Protein AF-A0A9P6ZTL6-F1 (afdb_monomer_lite)

Organism: NCBI:txid48579

Secondary structure (DSSP, 8-state):
-HHHHHHHHHH-HHHHHHHHHTTHHHHHHHHHHT------GGG----------------------PPP-PPPP------PPP-----------TTSHHHHHH-GGGG-HHHHHHHHHHPPPTTSSSPPHHHHHHHHHHSPPPBTTTTB----HHHHHHHHHHHHHHHHTS-PPPPHHHHHHHHHHHHHHHHH--SS-----S--GGG--------

Foldseek 3Di:
DLVVVVVCLQAFLVVLVVCVVLVVQVVLLCVLQVVPPPPPPPPDPDDDPDDPPDPSDPPPPPPDDDDDDDDDDDDDDDDDDPDPPPPDPPPDDCRDPVVCVVDVVRNVNLQVVLCQQQPQDPVNPGHGVVVSLLCCLLPPFFDDPVSHPDPPVVSNVSSVVVLLCNVPVSVHDDDLVSLVSVCVSVVVVVVVDPDDDDDCSVPPVPPDPDPPPPD

Sequence (215 aa):
ALYALSGLLKLNTAAVQQMGVVGGRSALRMCLEGTYPPTNPSTLYDDDTHVRVNRLGNARPQKNNTPPILPLPSQPPTKHDPPTSETAPHTIHSNSHASMLSDPSTVSTSALMLTVIQEEGEDGKGGSLLNALISALIKPVSFGVDGEMDKDDGFQENVVKILCTFATSCNGAFSAVQKCSLWGFLGGIREMQLEGEKLNFGLTSGGIERCEVIV

Structure (mmCIF, N/CA/C/O backbone):
data_AF-A0A9P6ZTL6-F1
#
_entry.id   AF-A0A9P6ZTL6-F1
#
loop_
_atom_site.group_PDB
_atom_site.id
_atom_site.type_symbol
_atom_site.label_atom_id
_atom_site.label_alt_id
_atom_site.label_comp_id
_atom_site.label_asym_id
_atom_site.label_entity_id
_atom_site.label_seq_id
_atom_site.pdbx_PDB_ins_code
_atom_site.Cartn_x
_atom_site.Cartn_y
_atom_site.Cartn_z
_atom_site.occupancy
_atom_site.B_iso_or_equiv
_atom_site.auth_seq_id
_atom_site.auth_comp_id
_atom_site.auth_asym_id
_atom_site.auth_atom_id
_atom_site.pdbx_PDB_model_num
ATOM 1 N N . ALA A 1 1 ? 5.309 -12.323 2.557 1.00 77.50 1 ALA A N 1
ATOM 2 C CA . ALA A 1 1 ? 5.137 -11.003 3.211 1.00 77.50 1 ALA A CA 1
ATOM 3 C C . ALA A 1 1 ? 3.782 -10.363 2.891 1.00 77.50 1 ALA A C 1
ATOM 5 O O . ALA A 1 1 ? 3.009 -10.131 3.812 1.00 77.50 1 ALA A O 1
ATOM 6 N N . LEU A 1 2 ? 3.446 -10.136 1.614 1.00 80.56 2 LEU A N 1
ATOM 7 C CA . LEU A 1 2 ? 2.189 -9.474 1.227 1.00 80.56 2 LEU A CA 1
ATOM 8 C C . LEU A 1 2 ? 0.915 -10.174 1.693 1.00 80.56 2 LEU A C 1
ATOM 10 O O . LEU A 1 2 ? -0.009 -9.502 2.134 1.00 80.56 2 LEU A O 1
ATOM 14 N N . TYR A 1 3 ? 0.873 -11.506 1.662 1.00 81.06 3 TYR A N 1
ATOM 15 C CA . TYR A 1 3 ? -0.294 -12.234 2.161 1.00 81.06 3 TYR A CA 1
ATOM 16 C C . TYR A 1 3 ? -0.535 -11.986 3.659 1.00 81.06 3 TYR A C 1
ATOM 18 O O . TYR A 1 3 ? -1.664 -11.755 4.082 1.00 81.06 3 TYR A O 1
ATOM 26 N N . ALA A 1 4 ? 0.540 -11.936 4.455 1.00 82.12 4 ALA A N 1
ATOM 27 C CA . ALA A 1 4 ? 0.461 -11.587 5.872 1.00 82.12 4 ALA A CA 1
ATOM 28 C C . ALA A 1 4 ? -0.002 -10.135 6.066 1.00 82.12 4 ALA A C 1
ATOM 30 O O . ALA A 1 4 ? -0.865 -9.880 6.901 1.00 82.12 4 ALA A O 1
ATOM 31 N N . LEU A 1 5 ? 0.504 -9.200 5.252 1.00 82.81 5 LEU A N 1
ATOM 32 C CA . LEU A 1 5 ? 0.068 -7.802 5.269 1.00 82.81 5 LEU A CA 1
ATOM 33 C C . LEU A 1 5 ? -1.425 -7.670 4.916 1.00 82.81 5 LEU A C 1
ATOM 35 O O . LEU A 1 5 ? -2.158 -6.986 5.620 1.00 82.81 5 LEU A O 1
ATOM 39 N N . SER A 1 6 ? -1.900 -8.377 3.885 1.00 80.69 6 SER A N 1
ATOM 40 C CA . SER A 1 6 ? -3.316 -8.415 3.487 1.00 80.69 6 SER A CA 1
ATOM 41 C C . SER A 1 6 ? -4.212 -9.034 4.566 1.00 80.69 6 SER A C 1
ATOM 43 O O . SER A 1 6 ? -5.303 -8.533 4.829 1.00 80.69 6 SER A O 1
ATOM 45 N N . GLY A 1 7 ? -3.752 -10.097 5.233 1.00 81.12 7 GLY A N 1
ATOM 46 C CA . GLY A 1 7 ? -4.467 -10.705 6.357 1.00 81.12 7 GLY A CA 1
ATOM 47 C C . GLY A 1 7 ? -4.568 -9.771 7.566 1.00 81.12 7 GLY A C 1
ATOM 48 O O . GLY A 1 7 ? -5.649 -9.615 8.131 1.00 81.12 7 GLY A O 1
ATOM 49 N N . LEU A 1 8 ? -3.467 -9.098 7.917 1.00 79.94 8 LEU A N 1
ATOM 50 C CA . LEU A 1 8 ? -3.426 -8.104 8.996 1.00 79.94 8 LEU A CA 1
ATOM 51 C C . LEU A 1 8 ? -4.366 -6.927 8.724 1.00 79.94 8 LEU A C 1
ATOM 53 O O . LEU A 1 8 ? -5.096 -6.504 9.618 1.00 79.94 8 LEU A O 1
ATOM 57 N N . LEU A 1 9 ? -4.388 -6.454 7.477 1.00 71.50 9 LEU A N 1
ATOM 58 C CA . LEU A 1 9 ? -5.260 -5.375 7.018 1.00 71.50 9 LEU A CA 1
ATOM 59 C C . LEU A 1 9 ? -6.748 -5.673 7.219 1.00 71.50 9 LEU A C 1
ATOM 61 O O . LEU A 1 9 ? -7.525 -4.766 7.511 1.00 71.50 9 LEU A O 1
ATOM 65 N N . LYS A 1 10 ? -7.150 -6.934 7.051 1.00 75.81 10 LYS A N 1
ATOM 66 C CA . LYS A 1 10 ? -8.564 -7.314 7.034 1.00 75.81 10 LYS A CA 1
ATOM 67 C C . LYS A 1 10 ? -9.195 -7.437 8.417 1.00 75.81 10 LYS A C 1
ATOM 69 O O . LYS A 1 10 ? -10.413 -7.340 8.497 1.00 75.81 10 LYS A O 1
ATOM 74 N N . LEU A 1 11 ? -8.425 -7.725 9.470 1.00 65.88 11 LEU A N 1
ATOM 75 C CA . LEU A 1 11 ? -9.023 -8.393 10.634 1.00 65.88 11 LEU A CA 1
ATOM 76 C C . LEU A 1 11 ? -8.714 -7.800 12.006 1.00 65.88 11 LEU A C 1
ATOM 78 O O . LEU A 1 11 ? -9.434 -8.156 12.937 1.00 65.88 11 LEU A O 1
ATOM 82 N N . ASN A 1 12 ? -7.678 -6.971 12.205 1.00 75.00 12 ASN A N 1
ATOM 83 C CA . ASN A 1 12 ? -7.350 -6.607 13.588 1.00 75.00 12 ASN A CA 1
ATOM 84 C C . ASN A 1 12 ? -6.441 -5.378 13.775 1.00 75.00 12 ASN A C 1
ATOM 86 O O . ASN A 1 12 ? -5.232 -5.437 13.543 1.00 75.00 12 ASN A O 1
ATOM 90 N N . THR A 1 13 ? -7.003 -4.304 14.334 1.00 82.00 13 THR A N 1
ATOM 91 C CA . THR A 1 13 ? -6.270 -3.108 14.785 1.00 82.00 13 THR A CA 1
ATOM 92 C C . THR A 1 13 ? -5.177 -3.456 15.804 1.00 82.00 13 THR A C 1
ATOM 94 O O . THR A 1 13 ? -4.047 -2.982 15.687 1.00 82.00 13 THR A O 1
ATOM 97 N N . ALA A 1 14 ? -5.456 -4.345 16.762 1.00 83.12 14 ALA A N 1
ATOM 98 C CA . ALA A 1 14 ? -4.485 -4.761 17.774 1.00 83.12 14 ALA A CA 1
ATOM 99 C C . ALA A 1 14 ? -3.308 -5.538 17.162 1.00 83.12 14 ALA A C 1
ATOM 101 O O . ALA A 1 14 ? -2.168 -5.361 17.588 1.00 83.12 14 ALA A O 1
ATOM 102 N N . ALA A 1 15 ? -3.546 -6.345 16.124 1.00 83.50 15 ALA A N 1
ATOM 103 C CA . ALA A 1 15 ? -2.460 -7.045 15.438 1.00 83.50 15 ALA A CA 1
ATOM 104 C C . ALA A 1 15 ? -1.529 -6.068 14.702 1.00 83.50 15 ALA A C 1
ATOM 106 O O . ALA A 1 15 ? -0.311 -6.239 14.730 1.00 83.50 15 ALA A O 1
ATOM 107 N N . VAL A 1 16 ? -2.076 -5.005 14.103 1.00 86.25 16 VAL A N 1
ATOM 108 C CA . VAL A 1 16 ? -1.284 -3.944 13.457 1.00 86.25 16 VAL A CA 1
ATOM 109 C C . VAL A 1 16 ? -0.434 -3.172 14.478 1.00 86.25 16 VAL A C 1
ATOM 111 O O . VAL A 1 16 ? 0.722 -2.843 14.194 1.00 86.25 16 VAL A O 1
ATOM 114 N N . GLN A 1 17 ? -0.960 -2.927 15.683 1.00 88.31 17 GLN A N 1
ATOM 115 C CA . GLN A 1 17 ? -0.185 -2.334 16.781 1.00 88.31 17 GLN A CA 1
ATOM 116 C C . GLN A 1 17 ? 0.942 -3.267 17.231 1.00 88.31 17 GLN A C 1
ATOM 118 O O . GLN A 1 17 ? 2.106 -2.863 17.261 1.00 88.31 17 GLN A O 1
ATOM 123 N N . GLN A 1 18 ? 0.622 -4.533 17.511 1.00 88.88 18 GLN A N 1
ATOM 124 C CA . GLN A 1 18 ? 1.607 -5.521 17.953 1.00 88.88 18 GLN A CA 1
ATOM 125 C C . GLN A 1 18 ? 2.697 -5.768 16.910 1.00 88.88 18 GLN A C 1
ATOM 127 O O . GLN A 1 18 ? 3.854 -5.937 17.280 1.00 88.88 18 GLN A O 1
ATOM 132 N N . MET A 1 19 ? 2.366 -5.714 15.617 1.00 87.50 19 MET A N 1
ATOM 133 C CA . MET A 1 19 ? 3.340 -5.809 14.529 1.00 87.50 19 MET A CA 1
ATOM 134 C C . MET A 1 19 ? 4.427 -4.728 14.622 1.00 87.50 19 MET A C 1
ATOM 136 O O . MET A 1 19 ? 5.571 -4.993 14.256 1.00 87.50 19 MET A O 1
ATOM 140 N N . GLY A 1 20 ? 4.094 -3.526 15.102 1.00 86.06 20 GLY A N 1
ATOM 141 C CA . GLY A 1 20 ? 5.093 -2.500 15.407 1.00 86.06 20 GLY A CA 1
ATOM 142 C C . GLY A 1 20 ? 5.993 -2.926 16.565 1.00 86.06 20 GLY A C 1
ATOM 143 O O . GLY A 1 20 ? 7.208 -2.982 16.407 1.00 86.06 20 GLY A O 1
ATOM 144 N N . VAL A 1 21 ? 5.384 -3.323 17.685 1.00 88.50 21 VAL A N 1
ATOM 145 C CA . VAL A 1 21 ? 6.085 -3.679 18.933 1.00 88.50 21 VAL A CA 1
ATOM 146 C C . VAL A 1 21 ? 7.073 -4.837 18.756 1.00 88.50 21 VAL A C 1
ATOM 148 O O . VAL A 1 21 ? 8.152 -4.820 19.337 1.00 88.50 21 VAL A O 1
ATOM 151 N N . VAL A 1 22 ? 6.730 -5.846 17.952 1.00 88.94 22 VAL A N 1
ATOM 152 C CA . VAL A 1 22 ? 7.587 -7.032 17.747 1.00 88.94 22 VAL A CA 1
ATOM 153 C C . VAL A 1 22 ? 8.587 -6.877 16.594 1.00 88.94 22 VAL A C 1
ATOM 155 O O . VAL A 1 22 ? 9.202 -7.860 16.184 1.00 88.94 22 VAL A O 1
ATOM 158 N N . GLY A 1 23 ? 8.726 -5.679 16.016 1.00 88.31 23 GLY A N 1
ATOM 159 C CA . GLY A 1 23 ? 9.597 -5.447 14.856 1.00 88.31 23 GLY A CA 1
ATOM 160 C C . GLY A 1 23 ? 9.095 -6.096 13.558 1.00 88.31 23 GLY A C 1
ATOM 161 O O . GLY A 1 23 ? 9.832 -6.202 12.575 1.00 88.31 23 GLY A O 1
ATOM 162 N N . GLY A 1 24 ? 7.826 -6.514 13.514 1.00 89.00 24 GLY A N 1
ATOM 163 C CA . GLY A 1 24 ? 7.208 -7.131 12.339 1.00 89.00 24 GLY A CA 1
ATOM 164 C C . GLY A 1 24 ? 7.185 -6.203 11.121 1.00 89.00 24 GLY A C 1
ATOM 165 O O . GLY A 1 24 ? 7.305 -6.671 9.991 1.00 89.00 24 GLY A O 1
ATOM 166 N N . ARG A 1 25 ? 7.117 -4.882 11.337 1.00 88.44 25 ARG A N 1
ATOM 167 C CA . ARG A 1 25 ? 7.207 -3.875 10.263 1.00 88.44 25 ARG A CA 1
ATOM 168 C C . ARG A 1 25 ? 8.567 -3.892 9.570 1.00 88.44 25 ARG A C 1
ATOM 170 O O . ARG A 1 25 ? 8.623 -3.956 8.344 1.00 88.44 25 ARG A O 1
ATOM 177 N N . SER A 1 26 ? 9.649 -3.884 10.345 1.00 88.94 26 SER A N 1
ATOM 178 C CA . SER A 1 26 ? 11.015 -3.951 9.818 1.00 88.94 26 SER A CA 1
ATOM 179 C C . SER A 1 26 ? 11.260 -5.281 9.109 1.00 88.94 26 SER A C 1
ATOM 181 O O . SER A 1 26 ? 11.831 -5.301 8.024 1.00 88.94 26 SER A O 1
ATOM 183 N N . ALA A 1 27 ? 10.743 -6.388 9.653 1.00 89.38 27 ALA A N 1
ATOM 184 C CA . ALA A 1 27 ? 10.804 -7.688 8.987 1.00 89.38 27 ALA A CA 1
ATOM 185 C C . ALA A 1 27 ? 10.084 -7.681 7.627 1.00 89.38 27 ALA A C 1
ATOM 187 O O . ALA A 1 27 ? 10.654 -8.131 6.636 1.00 89.38 27 ALA A O 1
ATOM 188 N N . LEU A 1 28 ? 8.865 -7.131 7.553 1.00 90.12 28 LEU A N 1
ATOM 189 C CA . LEU A 1 28 ? 8.133 -6.998 6.289 1.00 90.12 28 LEU A CA 1
ATOM 190 C C . LEU A 1 28 ? 8.883 -6.133 5.279 1.00 90.12 28 LEU A C 1
ATOM 192 O O . LEU A 1 28 ? 8.943 -6.494 4.107 1.00 90.12 28 LEU A O 1
ATOM 196 N N . ARG A 1 29 ? 9.469 -5.025 5.736 1.00 90.62 29 ARG A N 1
ATOM 197 C CA . ARG A 1 29 ? 10.285 -4.139 4.906 1.00 90.62 29 ARG A CA 1
ATOM 198 C C . ARG A 1 29 ? 11.477 -4.880 4.306 1.00 90.62 29 ARG A C 1
ATOM 200 O O . ARG A 1 29 ? 11.610 -4.910 3.090 1.00 90.62 29 ARG A O 1
ATOM 207 N N . MET A 1 30 ? 12.263 -5.563 5.138 1.00 88.75 30 MET A N 1
ATOM 208 C CA . MET A 1 30 ? 13.402 -6.361 4.672 1.00 88.75 30 MET A CA 1
ATOM 209 C C . MET A 1 30 ? 12.979 -7.450 3.679 1.00 88.75 30 MET A C 1
ATOM 211 O O . MET A 1 30 ? 13.704 -7.719 2.727 1.00 88.75 30 MET A O 1
ATOM 215 N N . CYS A 1 31 ? 11.809 -8.071 3.872 1.00 89.00 31 CYS A N 1
ATOM 216 C CA . CYS A 1 31 ? 11.283 -9.040 2.911 1.00 89.00 31 CYS A CA 1
ATOM 217 C C . CYS A 1 31 ? 10.914 -8.398 1.566 1.00 89.00 31 CYS A C 1
ATOM 219 O O . CYS A 1 31 ? 11.127 -9.021 0.534 1.00 89.00 31 CYS A O 1
ATOM 221 N N . LEU A 1 32 ? 10.324 -7.199 1.574 1.00 89.94 32 LEU A N 1
ATOM 222 C CA . LEU A 1 32 ? 9.930 -6.487 0.352 1.00 89.94 32 LEU A CA 1
ATOM 223 C C . LEU A 1 32 ? 11.139 -5.961 -0.425 1.00 89.94 32 LEU A C 1
ATOM 225 O O . LEU A 1 32 ? 11.120 -5.955 -1.649 1.00 89.94 32 LEU A O 1
ATOM 229 N N . GLU A 1 33 ? 12.181 -5.535 0.281 1.00 88.94 33 GLU A N 1
ATOM 230 C CA . GLU A 1 33 ? 13.414 -5.015 -0.318 1.00 88.94 33 GLU A CA 1
ATOM 231 C C . GLU A 1 33 ? 14.375 -6.126 -0.772 1.00 88.94 33 GLU A C 1
ATOM 233 O O . GLU A 1 33 ? 15.367 -5.847 -1.438 1.00 88.94 33 GLU A O 1
ATOM 238 N N . GLY A 1 34 ? 14.111 -7.385 -0.405 1.00 82.50 34 GLY A N 1
ATOM 239 C CA . GLY A 1 34 ? 15.011 -8.506 -0.686 1.00 82.50 34 GLY A CA 1
ATOM 240 C C . GLY A 1 34 ? 16.276 -8.517 0.181 1.00 82.50 34 GLY A C 1
ATOM 241 O O . GLY A 1 34 ? 17.133 -9.376 0.007 1.00 82.50 34 GLY A O 1
ATOM 242 N N . THR A 1 35 ? 16.389 -7.615 1.158 1.00 74.38 35 THR A N 1
ATOM 243 C CA . THR A 1 35 ? 17.541 -7.486 2.070 1.00 74.38 35 THR A CA 1
ATOM 244 C C . THR A 1 35 ? 17.538 -8.530 3.191 1.00 74.38 35 THR A C 1
ATOM 246 O O . THR A 1 35 ? 18.304 -8.420 4.150 1.00 74.38 35 THR A O 1
ATOM 249 N N . TYR A 1 36 ? 16.659 -9.534 3.129 1.00 65.94 36 TYR A N 1
ATOM 250 C CA . TYR A 1 36 ? 16.655 -10.589 4.133 1.00 65.94 36 TYR A CA 1
ATOM 251 C C . TYR A 1 36 ? 17.986 -11.341 4.050 1.00 65.94 36 TYR A C 1
ATOM 253 O O . TYR A 1 36 ? 18.308 -11.867 2.982 1.00 65.94 36 TYR A O 1
ATOM 261 N N . PRO A 1 37 ? 18.783 -11.391 5.135 1.00 58.16 37 PRO A N 1
ATOM 262 C CA . PRO A 1 37 ? 20.050 -12.096 5.087 1.00 58.16 37 PRO A CA 1
ATOM 263 C C . PRO A 1 37 ? 19.752 -13.549 4.703 1.00 58.16 37 PRO A C 1
ATOM 265 O O . PRO A 1 37 ? 18.873 -14.152 5.334 1.00 58.16 37 PRO A O 1
ATOM 268 N N . PRO A 1 38 ? 20.426 -14.114 3.681 1.00 54.97 38 PRO A N 1
ATOM 269 C CA . PRO A 1 38 ? 20.277 -15.521 3.361 1.00 54.97 38 PRO A CA 1
ATOM 270 C C . PRO A 1 38 ? 20.686 -16.290 4.612 1.00 54.97 38 PRO A C 1
ATOM 272 O O . PRO A 1 38 ? 21.857 -16.363 4.984 1.00 54.97 38 PRO A O 1
ATOM 275 N N . THR A 1 39 ? 19.693 -16.801 5.331 1.00 52.59 39 THR A N 1
ATOM 276 C CA . THR A 1 39 ? 19.937 -17.733 6.421 1.00 52.59 39 THR A CA 1
ATOM 277 C C . THR A 1 39 ? 20.460 -18.983 5.739 1.00 52.59 39 THR A C 1
ATOM 279 O O . THR A 1 39 ? 19.706 -19.647 5.044 1.00 52.59 39 THR A O 1
ATOM 282 N N . ASN A 1 40 ? 21.779 -19.187 5.819 1.00 46.75 40 ASN A N 1
ATOM 283 C CA . ASN A 1 40 ? 22.549 -20.306 5.269 1.00 46.75 40 ASN A CA 1
ATOM 284 C C . ASN A 1 40 ? 21.692 -21.382 4.564 1.00 46.75 40 ASN A C 1
ATOM 286 O O . ASN A 1 40 ? 21.069 -22.192 5.259 1.00 46.75 40 ASN A O 1
ATOM 290 N N . PRO A 1 41 ? 21.691 -21.450 3.219 1.00 52.31 41 PRO A N 1
ATOM 291 C CA . PRO A 1 41 ? 20.849 -22.382 2.458 1.00 52.31 41 PRO A CA 1
ATOM 292 C C . PRO A 1 41 ? 21.161 -23.871 2.712 1.00 52.31 41 PRO A C 1
ATOM 294 O O . PRO A 1 41 ? 20.484 -24.750 2.191 1.00 52.31 41 PRO A O 1
ATOM 297 N N . SER A 1 42 ? 22.158 -24.191 3.539 1.00 55.09 42 SER A N 1
ATOM 298 C CA . SER A 1 42 ? 22.643 -25.554 3.768 1.00 55.09 42 SER A CA 1
ATOM 299 C C . SER A 1 42 ? 21.824 -26.407 4.751 1.00 55.09 42 SER A C 1
ATOM 301 O O . SER A 1 42 ? 22.257 -27.515 5.048 1.00 55.09 42 SER A O 1
ATOM 303 N N . THR A 1 43 ? 20.686 -25.949 5.296 1.00 47.88 43 THR A N 1
ATOM 304 C CA . THR A 1 43 ? 19.925 -26.740 6.302 1.00 47.88 43 THR A CA 1
ATOM 305 C C . THR A 1 43 ? 18.432 -26.937 6.025 1.00 47.88 43 THR A C 1
ATOM 307 O O . THR A 1 43 ? 17.714 -27.376 6.917 1.00 47.88 43 THR A O 1
ATOM 310 N N . LEU A 1 44 ? 17.939 -26.657 4.815 1.00 44.50 44 LEU A N 1
ATOM 311 C CA . LEU A 1 44 ? 16.495 -26.709 4.545 1.00 44.50 44 LEU A CA 1
ATOM 312 C C . LEU A 1 44 ? 16.156 -27.333 3.184 1.00 44.50 44 LEU A C 1
ATOM 314 O O . LEU A 1 44 ? 15.488 -26.734 2.354 1.00 44.50 44 LEU A O 1
ATOM 318 N N . TYR A 1 45 ? 16.612 -28.570 2.983 1.00 48.91 45 TYR A N 1
ATOM 319 C CA . TYR A 1 45 ? 15.906 -29.530 2.134 1.00 48.91 45 TYR A CA 1
ATOM 320 C C . TYR A 1 45 ? 15.058 -30.413 3.051 1.00 48.91 45 TYR A C 1
ATOM 322 O O . TYR A 1 45 ? 15.478 -31.500 3.432 1.00 48.91 45 TYR A O 1
ATOM 330 N N . ASP A 1 46 ? 13.901 -29.904 3.462 1.00 39.06 46 ASP A N 1
ATOM 331 C CA . ASP A 1 46 ? 12.792 -30.754 3.884 1.00 39.06 46 ASP A CA 1
ATOM 332 C C . ASP A 1 46 ? 11.522 -30.139 3.291 1.00 39.06 46 ASP A C 1
ATOM 334 O O . ASP A 1 46 ? 11.242 -28.944 3.441 1.00 39.06 46 ASP A O 1
ATOM 338 N N . ASP A 1 47 ? 10.881 -30.959 2.477 1.00 44.78 47 ASP A N 1
ATOM 339 C CA . ASP A 1 47 ? 9.858 -30.663 1.491 1.00 44.78 47 ASP A CA 1
ATOM 340 C C . ASP A 1 47 ? 8.517 -30.437 2.199 1.00 44.78 47 ASP A C 1
ATOM 342 O O . ASP A 1 47 ? 7.735 -31.364 2.365 1.00 44.78 47 ASP A O 1
ATOM 346 N N . ASP A 1 48 ? 8.269 -29.220 2.695 1.00 38.53 48 ASP A N 1
ATOM 347 C CA . ASP A 1 48 ? 6.908 -28.800 3.046 1.00 38.53 48 ASP A CA 1
ATOM 348 C C . ASP A 1 48 ? 6.781 -27.266 3.082 1.00 38.53 48 ASP A C 1
ATOM 350 O O . ASP A 1 48 ? 6.995 -26.588 4.098 1.00 38.53 48 ASP A O 1
ATOM 354 N N . THR A 1 49 ? 6.445 -26.674 1.934 1.00 44.00 49 THR A N 1
ATOM 355 C CA . THR A 1 49 ? 6.110 -25.251 1.789 1.00 44.00 49 THR A CA 1
ATOM 356 C C . THR A 1 49 ? 4.752 -24.933 2.419 1.00 44.00 49 THR A C 1
ATOM 358 O O . THR A 1 49 ? 3.787 -24.586 1.744 1.00 44.00 49 THR A O 1
ATOM 361 N N . HIS A 1 50 ? 4.695 -24.961 3.749 1.00 40.06 50 HIS A N 1
ATOM 362 C CA . HIS A 1 50 ? 3.726 -24.194 4.521 1.00 40.06 50 HIS A CA 1
ATOM 363 C C . HIS A 1 50 ? 4.434 -23.000 5.162 1.00 40.06 50 HIS A C 1
ATOM 365 O O . HIS A 1 50 ? 5.276 -23.130 6.050 1.00 40.06 50 HIS A O 1
ATOM 371 N N . VAL A 1 51 ? 4.061 -21.809 4.689 1.00 42.62 51 VAL A N 1
ATOM 372 C CA . VAL A 1 51 ? 4.464 -20.480 5.166 1.00 42.62 51 VAL A CA 1
ATOM 373 C C . VAL A 1 51 ? 4.470 -20.416 6.704 1.00 42.62 51 VAL A C 1
ATOM 375 O O . VAL A 1 51 ? 3.459 -20.140 7.349 1.00 42.62 51 VAL A O 1
ATOM 378 N N . ARG A 1 52 ? 5.637 -20.646 7.317 1.00 35.62 52 ARG A N 1
ATOM 379 C CA .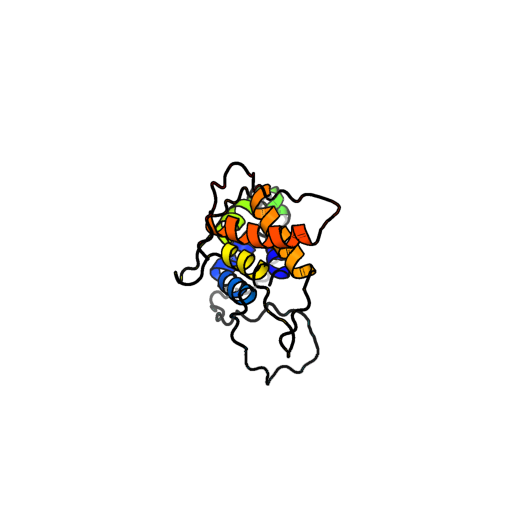 ARG A 1 52 ? 5.883 -20.431 8.748 1.00 35.62 52 ARG A CA 1
ATOM 380 C C . ARG A 1 52 ? 6.342 -18.993 8.980 1.00 35.62 52 ARG A C 1
ATOM 382 O O . ARG A 1 52 ? 7.517 -18.727 9.213 1.00 35.62 52 ARG A O 1
ATOM 389 N N . VAL A 1 53 ? 5.390 -18.062 9.016 1.00 40.97 53 VAL A N 1
ATOM 390 C CA . VAL A 1 53 ? 5.565 -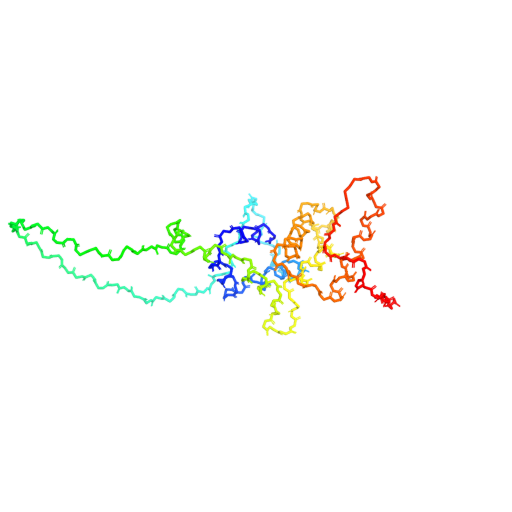16.739 9.657 1.00 40.97 53 VAL A CA 1
ATOM 391 C C . VAL A 1 53 ? 5.524 -16.926 11.183 1.00 40.97 53 VAL A C 1
ATOM 393 O O . VAL A 1 53 ? 4.635 -16.420 11.850 1.00 40.97 53 VAL A O 1
ATOM 396 N N . ASN A 1 54 ? 6.429 -17.736 11.751 1.00 36.59 54 ASN A N 1
ATOM 397 C CA . ASN A 1 54 ? 6.404 -18.044 13.190 1.00 36.59 54 ASN A CA 1
ATOM 398 C C . ASN A 1 54 ? 7.789 -18.200 13.848 1.00 36.59 54 ASN A C 1
ATOM 400 O O . ASN A 1 54 ? 7.927 -18.923 14.832 1.00 36.59 54 ASN A O 1
ATOM 404 N N . ARG A 1 55 ? 8.837 -17.536 13.336 1.00 37.28 55 ARG A N 1
ATOM 405 C CA . ARG A 1 55 ? 10.173 -17.535 13.974 1.00 37.28 55 ARG A CA 1
ATOM 406 C C . ARG A 1 55 ? 10.847 -16.158 14.066 1.00 37.28 55 ARG A C 1
ATOM 408 O O . ARG A 1 55 ? 12.044 -16.035 13.849 1.00 37.28 55 ARG A O 1
ATOM 415 N N . LEU A 1 56 ? 10.107 -15.136 14.488 1.00 40.81 56 LEU A N 1
ATOM 416 C CA . LEU A 1 56 ? 10.697 -14.005 15.216 1.00 40.81 56 LEU A CA 1
ATOM 417 C C . LEU A 1 56 ? 9.994 -13.897 16.567 1.00 40.81 56 LEU A C 1
ATOM 419 O O . LEU A 1 56 ? 8.975 -13.237 16.711 1.00 40.81 56 LEU A O 1
ATOM 423 N N . GLY A 1 57 ? 10.503 -14.651 17.538 1.00 35.38 57 GLY A N 1
ATOM 424 C CA . GLY A 1 57 ? 9.882 -14.776 18.850 1.00 35.38 57 GLY A CA 1
ATOM 425 C C . GLY A 1 57 ? 10.711 -15.588 19.836 1.00 35.38 57 GLY A C 1
ATOM 426 O O . GLY A 1 57 ? 10.152 -16.392 20.566 1.00 35.38 57 GLY A O 1
ATOM 427 N N . ASN A 1 58 ? 12.029 -15.372 19.902 1.00 32.88 58 ASN A N 1
ATOM 428 C CA . ASN A 1 58 ? 12.782 -15.683 21.125 1.00 32.88 58 ASN A CA 1
ATOM 429 C C . ASN A 1 58 ? 12.749 -14.466 22.066 1.00 32.88 58 ASN A C 1
ATOM 431 O O . ASN A 1 58 ? 13.777 -13.990 22.538 1.00 32.88 58 ASN A O 1
ATOM 435 N N . ALA A 1 59 ? 11.546 -13.959 22.346 1.00 39.75 59 ALA A N 1
ATOM 436 C CA . ALA A 1 59 ? 11.300 -13.187 23.552 1.00 39.75 59 ALA A CA 1
ATOM 437 C C . ALA A 1 59 ? 10.965 -14.203 24.648 1.00 39.75 59 ALA A C 1
ATOM 439 O O . ALA A 1 59 ? 9.921 -14.852 24.639 1.00 39.75 59 ALA A O 1
ATOM 440 N N . ARG A 1 60 ? 11.924 -14.393 25.550 1.00 33.38 60 ARG A N 1
ATOM 441 C CA . ARG A 1 60 ? 11.809 -15.192 26.770 1.00 33.38 60 ARG A CA 1
ATOM 442 C C . ARG A 1 60 ? 10.461 -14.896 27.454 1.00 33.3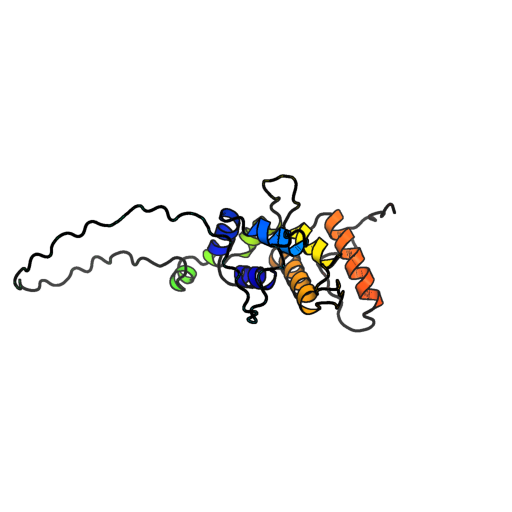8 60 ARG A C 1
ATOM 444 O O . ARG A 1 60 ? 10.208 -13.726 27.742 1.00 33.38 60 ARG A O 1
ATOM 451 N N . PRO A 1 61 ? 9.612 -15.895 27.756 1.00 36.41 61 PRO A N 1
ATOM 452 C CA . PRO A 1 61 ? 8.404 -15.640 28.524 1.00 36.41 61 PRO A CA 1
ATOM 453 C C . PRO A 1 61 ? 8.822 -15.115 29.899 1.00 36.41 61 PRO A C 1
ATOM 455 O O . PRO A 1 61 ? 9.542 -15.794 30.641 1.00 36.41 61 PRO A O 1
ATOM 458 N N . GLN A 1 62 ? 8.402 -13.892 30.234 1.00 40.09 62 GLN A N 1
ATOM 459 C CA . GLN A 1 62 ? 8.410 -13.449 31.619 1.00 40.09 62 GLN A CA 1
ATOM 460 C C . GLN A 1 62 ? 7.483 -14.381 32.395 1.00 40.09 62 GLN A C 1
ATOM 462 O O . GLN A 1 62 ? 6.260 -14.340 32.302 1.00 40.09 62 GLN A O 1
ATOM 467 N N . LYS A 1 63 ? 8.122 -15.267 33.148 1.00 42.56 63 LYS A N 1
ATOM 468 C CA . LYS A 1 63 ? 7.528 -16.074 34.195 1.00 42.56 63 LYS A CA 1
ATOM 469 C C . LYS A 1 63 ? 7.181 -15.114 35.332 1.00 42.56 63 LYS A C 1
ATOM 471 O O . LYS A 1 63 ? 8.063 -14.817 36.121 1.00 42.56 63 LYS A O 1
ATOM 476 N N . ASN A 1 64 ? 5.960 -14.588 35.376 1.00 49.75 64 ASN A N 1
ATOM 477 C CA . ASN A 1 64 ? 5.391 -13.974 36.577 1.00 49.75 64 ASN A CA 1
ATOM 478 C C . ASN A 1 64 ? 3.864 -13.964 36.491 1.00 49.75 64 ASN A C 1
ATOM 480 O O . ASN A 1 64 ? 3.274 -13.171 35.765 1.00 49.75 64 ASN A O 1
ATOM 484 N N . ASN A 1 65 ? 3.272 -14.898 37.238 1.00 40.91 65 ASN A N 1
ATOM 485 C CA . ASN A 1 65 ? 2.076 -14.770 38.079 1.00 40.91 65 ASN A CA 1
ATOM 486 C C . ASN A 1 65 ? 1.290 -16.079 38.063 1.00 40.91 65 ASN A C 1
ATOM 488 O O . ASN A 1 65 ? 0.256 -16.228 37.420 1.00 40.91 65 ASN A O 1
ATOM 492 N N . THR A 1 66 ? 1.827 -17.041 38.810 1.00 46.53 66 THR A N 1
ATOM 493 C CA . THR A 1 66 ? 1.076 -18.173 39.346 1.00 46.53 66 THR A CA 1
ATOM 494 C C . THR A 1 66 ? 0.030 -17.616 40.321 1.00 46.53 66 THR A C 1
ATOM 496 O O . THR A 1 66 ? 0.432 -16.994 41.308 1.00 46.53 66 THR A O 1
ATOM 499 N N . PRO A 1 67 ? -1.284 -17.792 40.105 1.00 50.78 67 PRO A N 1
ATOM 500 C CA . PRO A 1 67 ? -2.251 -17.534 41.163 1.00 50.78 67 PRO A CA 1
ATOM 501 C C . PRO A 1 67 ? -2.079 -18.586 42.276 1.00 50.78 67 PRO A C 1
ATOM 503 O O . PRO A 1 67 ? -1.781 -19.748 41.979 1.00 50.78 67 PRO A O 1
ATOM 506 N N . PRO A 1 68 ? -2.232 -18.213 43.558 1.00 52.56 68 PRO A N 1
ATOM 507 C CA . PRO A 1 68 ? -2.108 -19.154 44.659 1.00 52.56 68 PRO A CA 1
ATOM 508 C C . PRO A 1 68 ? -3.257 -20.165 44.606 1.00 52.56 68 PRO A C 1
ATOM 510 O O . PRO A 1 68 ? -4.431 -19.804 44.653 1.00 52.56 68 PRO A O 1
ATOM 513 N N . ILE A 1 69 ? -2.903 -21.448 44.524 1.00 52.06 69 ILE A N 1
ATOM 514 C CA . ILE A 1 69 ? -3.810 -22.560 44.805 1.00 52.06 69 ILE A CA 1
ATOM 515 C C . ILE A 1 69 ? -4.131 -22.486 46.301 1.00 52.06 69 ILE A C 1
ATOM 517 O O . ILE A 1 69 ? -3.273 -22.782 47.133 1.00 52.06 69 ILE A O 1
ATOM 521 N N . LEU A 1 70 ? -5.345 -22.054 46.643 1.00 58.00 70 LEU A N 1
ATOM 522 C CA . LEU A 1 70 ? -5.894 -22.194 47.991 1.00 58.00 70 LEU A CA 1
ATOM 523 C C . LEU A 1 70 ? -6.710 -23.496 48.088 1.00 58.00 70 LEU A C 1
ATOM 525 O O . LEU A 1 70 ? -7.362 -23.883 47.115 1.00 58.00 70 LEU A O 1
ATOM 529 N N . PRO A 1 71 ? -6.666 -24.188 49.240 1.00 55.16 71 PRO A N 1
ATOM 530 C CA . PRO A 1 71 ? -7.307 -25.480 49.416 1.00 55.16 71 PRO A CA 1
ATOM 531 C C . PRO A 1 71 ? -8.828 -25.355 49.515 1.00 55.16 71 PRO A C 1
ATOM 533 O O . PRO A 1 71 ? -9.356 -24.473 50.185 1.00 55.16 71 PRO A O 1
ATOM 536 N N . LEU A 1 72 ? -9.502 -26.299 48.862 1.00 52.31 72 LEU A N 1
ATOM 537 C CA . LEU A 1 72 ? -10.938 -26.549 48.895 1.00 52.31 72 LEU A CA 1
ATOM 538 C C . LEU A 1 72 ? -11.386 -26.979 50.309 1.00 52.31 72 LEU A C 1
ATOM 540 O O . LEU A 1 72 ? -10.968 -28.051 50.756 1.00 52.31 72 LEU A O 1
ATOM 544 N N . PRO A 1 73 ? -12.261 -26.231 51.008 1.00 53.25 73 PRO A N 1
ATOM 545 C CA . PRO A 1 73 ? -12.998 -26.748 52.148 1.00 53.25 73 PRO A CA 1
ATOM 546 C C . PRO A 1 73 ? -14.362 -27.252 51.668 1.00 53.25 73 PRO A C 1
ATOM 548 O O . PRO A 1 73 ? -15.195 -26.493 51.175 1.00 53.25 73 PRO A O 1
ATOM 551 N N . SER A 1 74 ? -14.602 -28.548 51.835 1.00 51.28 74 SER A N 1
ATOM 552 C CA . SER A 1 74 ? -15.921 -29.158 51.696 1.00 51.28 74 SER A CA 1
ATOM 553 C C . SER A 1 74 ? -16.874 -28.564 52.743 1.00 51.28 74 SER A C 1
ATOM 555 O O . SER A 1 74 ? -16.756 -28.880 53.927 1.00 51.28 74 SER A O 1
ATOM 557 N N . GLN A 1 75 ? -17.811 -27.707 52.327 1.00 52.72 75 GLN A N 1
ATOM 558 C CA . GLN A 1 75 ? -18.913 -27.224 53.168 1.00 52.72 75 GLN A CA 1
ATOM 559 C C . GLN A 1 75 ? -20.255 -27.873 52.762 1.00 52.72 75 GLN A C 1
ATOM 561 O O . GLN A 1 75 ? -20.469 -28.148 51.580 1.00 52.72 75 GLN A O 1
ATOM 566 N N . PRO A 1 76 ? -21.149 -28.147 53.734 1.00 57.44 76 PRO A N 1
ATOM 567 C CA . PRO A 1 76 ? -22.434 -28.819 53.529 1.00 57.44 76 PRO A CA 1
ATOM 568 C C . PRO A 1 76 ? -23.510 -27.877 52.946 1.00 57.44 76 PRO A C 1
ATOM 570 O O . PRO A 1 76 ? -23.345 -26.658 52.978 1.00 57.44 76 PRO A O 1
ATOM 573 N N . PRO A 1 77 ? -24.632 -28.419 52.429 1.00 54.97 77 PRO A N 1
ATOM 574 C CA . PRO A 1 77 ? -25.642 -27.644 51.711 1.00 54.97 77 PRO A CA 1
ATOM 575 C C . PRO A 1 77 ? -26.439 -26.727 52.649 1.00 54.97 77 PRO A C 1
ATOM 577 O O . PRO A 1 77 ? -27.282 -27.183 53.423 1.00 54.97 77 PRO A O 1
ATOM 580 N N . THR A 1 78 ? -26.211 -25.420 52.546 1.00 54.16 78 THR A N 1
ATOM 581 C CA . THR A 1 78 ? -27.084 -24.388 53.121 1.00 54.16 78 THR A CA 1
ATOM 582 C C . THR A 1 78 ? -28.057 -23.848 52.077 1.00 54.16 78 THR A C 1
ATOM 584 O O . THR A 1 78 ? -27.714 -23.645 50.917 1.00 54.16 78 THR A O 1
ATOM 587 N N . LYS A 1 79 ? -29.300 -23.687 52.538 1.00 50.75 79 LYS A N 1
ATOM 588 C CA . LYS A 1 79 ? -30.524 -23.317 51.821 1.00 50.75 79 LYS A CA 1
ATOM 589 C C . LYS A 1 79 ? -30.345 -22.142 50.852 1.00 50.75 79 LYS A C 1
ATOM 591 O O . LYS A 1 79 ? -29.731 -21.140 51.191 1.00 50.75 79 LYS A O 1
ATOM 596 N N . HIS A 1 80 ? -30.958 -22.295 49.679 1.00 49.38 80 HIS A N 1
ATOM 597 C CA . HIS A 1 80 ? -31.112 -21.277 48.645 1.00 49.38 80 HIS A CA 1
ATOM 598 C C . HIS A 1 80 ? -31.871 -20.046 49.158 1.00 49.38 80 HIS A C 1
ATOM 600 O O . HIS A 1 80 ? -33.066 -20.139 49.437 1.00 49.38 80 HIS A O 1
ATOM 606 N N . ASP A 1 81 ? -31.191 -18.904 49.169 1.00 53.59 81 ASP A N 1
ATOM 607 C CA . ASP A 1 81 ? -31.802 -17.596 48.936 1.00 53.59 81 ASP A CA 1
ATOM 608 C C . ASP A 1 81 ? -31.753 -17.280 47.423 1.00 53.59 81 ASP A C 1
ATOM 610 O O . ASP A 1 81 ? -30.873 -17.791 46.715 1.00 53.59 81 ASP A O 1
ATOM 614 N N . PRO A 1 82 ? -32.702 -16.493 46.882 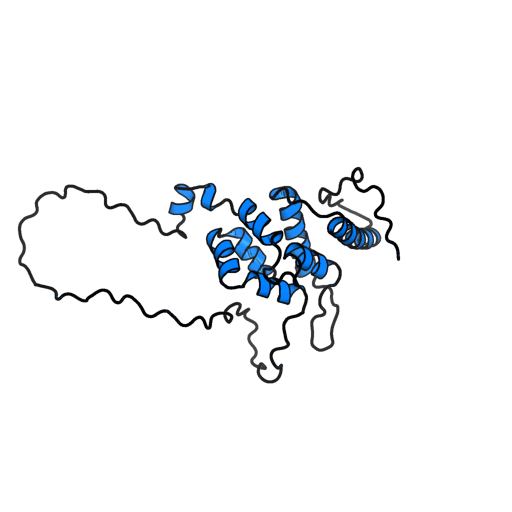1.00 50.81 82 PRO A N 1
ATOM 615 C CA . PRO A 1 82 ? -32.709 -16.120 45.470 1.00 50.81 82 PRO A CA 1
ATOM 616 C C . PRO A 1 82 ? -31.468 -15.274 45.139 1.00 50.81 82 PRO A C 1
ATOM 618 O O . PRO A 1 82 ? -31.148 -14.349 45.887 1.00 50.81 82 PRO A O 1
ATOM 621 N N . PRO A 1 83 ? -30.758 -15.553 44.029 1.00 58.75 83 PRO A N 1
ATOM 622 C CA . PRO A 1 83 ? -29.592 -14.772 43.661 1.00 58.75 83 PRO A CA 1
ATOM 623 C C . PRO A 1 83 ? -30.048 -13.380 43.229 1.00 58.75 83 PRO A C 1
ATOM 625 O O . PRO A 1 83 ? -30.648 -13.199 42.169 1.00 58.75 83 PRO A O 1
ATOM 628 N N . THR A 1 84 ? -29.739 -12.379 44.044 1.00 54.72 84 THR A N 1
ATOM 629 C CA . THR A 1 84 ? -29.634 -10.999 43.583 1.00 54.72 84 THR A CA 1
ATOM 630 C C . THR A 1 84 ? -28.521 -10.994 42.537 1.00 54.72 84 THR A C 1
ATOM 632 O O . THR A 1 84 ? -27.343 -11.054 42.882 1.00 54.72 84 THR A O 1
ATOM 635 N N . SER A 1 85 ? -28.885 -11.047 41.253 1.00 52.78 85 SER A N 1
ATOM 636 C CA . SER A 1 85 ? -27.942 -10.944 40.140 1.00 52.78 85 SER A CA 1
ATOM 637 C C . SER A 1 85 ? -27.305 -9.556 40.148 1.00 52.78 85 SER A C 1
ATOM 639 O O . SER A 1 85 ? -27.746 -8.648 39.449 1.00 52.78 85 SER A O 1
ATOM 641 N N . GLU A 1 86 ? -26.247 -9.388 40.936 1.00 55.88 86 GLU A N 1
ATOM 642 C CA . GLU A 1 86 ? -25.192 -8.445 40.600 1.00 55.88 86 GLU A CA 1
ATOM 643 C C . GLU A 1 86 ? -24.572 -8.949 39.299 1.00 55.88 86 GLU A C 1
ATOM 645 O O . GLU A 1 86 ? -23.813 -9.918 39.267 1.00 55.88 86 GLU A O 1
ATOM 650 N N . THR A 1 87 ? -25.002 -8.342 38.195 1.00 59.12 87 THR A N 1
ATOM 651 C CA . THR A 1 87 ? -24.461 -8.559 36.858 1.00 59.12 87 THR A CA 1
ATOM 652 C C . THR A 1 87 ? -22.968 -8.262 36.895 1.00 59.12 87 THR A C 1
ATOM 654 O O . THR A 1 87 ? -22.546 -7.112 36.772 1.00 59.12 87 THR A O 1
ATOM 657 N N . ALA A 1 88 ? -22.158 -9.300 37.103 1.00 64.94 88 ALA A N 1
ATOM 658 C CA . ALA A 1 88 ? -20.721 -9.200 36.952 1.00 64.94 88 ALA A CA 1
ATOM 659 C C . ALA A 1 88 ? -20.437 -8.674 35.534 1.00 64.94 88 ALA A C 1
ATOM 661 O O . ALA A 1 88 ? -21.027 -9.184 34.574 1.00 64.94 88 ALA A O 1
ATOM 662 N N . PRO A 1 89 ? -19.584 -7.649 35.372 1.00 67.44 89 PRO A N 1
ATOM 663 C CA . PRO A 1 89 ? -19.260 -7.121 34.057 1.00 67.44 89 PRO A CA 1
ATOM 664 C C . PRO A 1 89 ? -18.698 -8.259 33.203 1.00 67.44 89 PRO A C 1
ATOM 666 O O . PRO A 1 89 ? -17.665 -8.844 33.527 1.00 67.44 89 PRO A O 1
ATOM 669 N N . HIS A 1 90 ? -19.412 -8.613 32.133 1.00 70.31 90 HIS A N 1
ATOM 670 C CA . HIS A 1 90 ? -18.958 -9.633 31.201 1.00 70.31 90 HIS A CA 1
ATOM 671 C C . HIS A 1 90 ? -17.630 -9.176 30.595 1.00 70.31 90 HIS A C 1
ATOM 673 O O . HIS A 1 90 ? -17.575 -8.164 29.897 1.00 70.31 90 HIS A O 1
ATOM 679 N N . THR A 1 91 ? -16.555 -9.918 30.859 1.00 79.75 91 THR A N 1
ATOM 680 C CA . THR A 1 91 ? -15.245 -9.672 30.254 1.00 79.75 91 THR A CA 1
ATOM 681 C C . THR A 1 91 ? -15.335 -9.963 28.757 1.00 79.75 91 THR A C 1
ATOM 683 O O . THR A 1 91 ? -15.184 -11.103 28.316 1.00 79.75 91 THR A O 1
ATOM 686 N N . ILE A 1 92 ? -15.632 -8.939 27.959 1.00 73.31 92 ILE A N 1
ATOM 687 C CA . ILE A 1 92 ? -15.617 -9.041 26.502 1.00 73.31 92 ILE A CA 1
ATOM 688 C C . ILE A 1 92 ? -14.154 -9.132 26.071 1.00 73.31 92 ILE A C 1
ATOM 690 O O . ILE A 1 92 ? -13.371 -8.206 26.263 1.00 73.31 92 ILE A O 1
ATOM 694 N N . HIS A 1 93 ? -13.767 -10.274 25.508 1.00 77.50 93 HIS A N 1
ATOM 695 C CA . HIS A 1 93 ? -12.424 -10.457 24.968 1.00 77.50 93 HIS A CA 1
ATOM 696 C C . HIS A 1 93 ? -12.201 -9.508 23.778 1.00 77.50 93 HIS A C 1
ATOM 698 O O . HIS A 1 93 ? -13.062 -9.418 22.904 1.00 77.50 93 HIS A O 1
ATOM 704 N N . SER A 1 94 ? -11.037 -8.855 23.696 1.00 71.00 94 SER A N 1
ATOM 705 C CA . SER A 1 94 ? -10.735 -7.841 22.666 1.00 71.00 94 SER A CA 1
ATOM 706 C C . SER A 1 94 ? -10.797 -8.369 21.225 1.00 71.00 94 SER A C 1
ATOM 708 O O . SER A 1 94 ? -11.040 -7.607 20.301 1.00 71.00 94 SER A O 1
ATOM 710 N N . ASN A 1 95 ? -10.627 -9.683 21.029 1.00 65.75 95 ASN A N 1
ATOM 711 C CA . ASN A 1 95 ? -10.797 -10.350 19.726 1.00 65.75 95 ASN A CA 1
ATOM 712 C C . ASN A 1 95 ? -12.189 -10.989 19.525 1.00 65.75 95 ASN A C 1
ATOM 714 O O . ASN A 1 95 ? -12.351 -11.825 18.640 1.00 65.75 95 ASN A O 1
ATOM 718 N N . SER A 1 96 ? -13.181 -10.687 20.366 1.00 76.06 96 SER A N 1
ATOM 719 C CA . SER A 1 96 ? -14.540 -11.223 20.216 1.00 76.06 96 SER A CA 1
ATOM 720 C C . SER A 1 96 ? -15.390 -10.335 19.309 1.00 76.06 96 SER A C 1
ATOM 722 O O . SER A 1 96 ? -15.288 -9.111 19.358 1.00 76.06 96 SER A O 1
ATOM 724 N N . HIS A 1 97 ? -16.314 -10.937 18.554 1.00 72.69 97 HIS A N 1
ATOM 725 C CA . HIS A 1 97 ? -17.332 -10.206 17.788 1.00 72.69 97 HIS A CA 1
ATOM 726 C C . HIS A 1 97 ? -18.165 -9.255 18.664 1.00 72.69 97 HIS A C 1
ATOM 728 O O . HIS A 1 97 ? -18.619 -8.218 18.187 1.00 72.69 97 HIS A O 1
ATOM 734 N N . ALA A 1 98 ? -18.316 -9.560 19.959 1.00 79.69 98 ALA A N 1
ATOM 735 C CA . ALA A 1 98 ? -18.963 -8.663 20.913 1.00 79.69 98 ALA A CA 1
ATOM 736 C C . ALA A 1 98 ? -18.215 -7.324 21.077 1.00 79.69 98 ALA A C 1
ATOM 738 O O . ALA A 1 98 ? -18.863 -6.299 21.261 1.00 79.69 98 ALA A O 1
ATOM 739 N N . SER A 1 99 ? -16.883 -7.310 20.927 1.00 76.69 99 SER A N 1
ATOM 740 C CA . SER A 1 99 ? -16.072 -6.087 20.999 1.00 76.69 99 SER A CA 1
ATOM 741 C C . SER A 1 99 ? -16.327 -5.159 19.809 1.00 76.69 99 SER A C 1
ATOM 743 O O . SER A 1 99 ? -16.352 -3.943 19.977 1.00 76.69 99 SER A O 1
ATOM 745 N N . MET A 1 100 ? -16.563 -5.727 18.619 1.00 79.69 100 MET A N 1
ATOM 746 C CA . MET A 1 100 ? -16.882 -4.951 17.412 1.00 79.69 100 MET A CA 1
ATOM 747 C C . MET A 1 100 ? -18.243 -4.257 17.525 1.00 79.69 100 MET A C 1
ATOM 749 O O . MET A 1 100 ? -18.427 -3.169 16.986 1.00 79.69 100 MET A O 1
ATOM 753 N N . LEU A 1 101 ? -19.198 -4.895 18.211 1.00 82.56 101 LEU A N 1
ATOM 754 C CA . LEU A 1 101 ? -20.532 -4.340 18.442 1.00 82.56 101 LEU A CA 1
ATOM 755 C C . LEU A 1 101 ? -20.526 -3.261 19.529 1.00 82.56 101 LEU A C 1
ATOM 757 O O . LEU A 1 101 ? -21.263 -2.286 19.413 1.00 82.56 101 LEU A O 1
ATOM 761 N N . SER A 1 102 ? -19.713 -3.429 20.576 1.00 84.69 102 SER A N 1
ATOM 762 C CA . SER A 1 102 ? -19.619 -2.457 21.670 1.00 84.69 102 SER A CA 1
ATOM 763 C C . SER A 1 102 ? -18.809 -1.215 21.305 1.00 84.69 102 SER A C 1
ATOM 765 O O . SER A 1 102 ? -19.115 -0.133 21.796 1.00 84.69 102 SER A O 1
ATOM 767 N N . ASP A 1 103 ? -17.785 -1.359 20.459 1.00 81.69 103 ASP A N 1
ATOM 768 C CA . ASP A 1 103 ? -16.955 -0.247 20.003 1.00 81.69 103 ASP A CA 1
ATOM 769 C C . ASP A 1 103 ? -16.623 -0.395 18.506 1.00 81.69 103 ASP A C 1
ATOM 771 O O . ASP A 1 103 ? -15.647 -1.061 18.143 1.00 81.69 103 ASP A O 1
ATOM 775 N N . PRO A 1 104 ? -17.399 0.241 17.608 1.00 80.00 104 PRO A N 1
ATOM 776 C CA . PRO A 1 104 ? -17.164 0.150 16.169 1.00 80.00 104 PRO A CA 1
ATOM 777 C C . PRO A 1 104 ? -15.837 0.794 15.746 1.00 80.00 104 PRO A C 1
ATOM 779 O O . PRO A 1 104 ? -15.330 0.489 14.664 1.00 80.00 104 PRO A O 1
ATOM 782 N N . SER A 1 105 ? -15.231 1.645 16.585 1.00 79.06 105 SER A N 1
ATOM 783 C CA . SER A 1 105 ? -13.926 2.239 16.285 1.00 79.06 105 SER A CA 1
ATOM 784 C C . SER A 1 105 ? -12.804 1.195 16.289 1.00 79.06 105 SER A C 1
ATOM 786 O O . SER A 1 105 ? -11.839 1.344 15.541 1.00 79.06 105 SER A O 1
ATOM 788 N N . THR A 1 106 ? -12.975 0.079 17.011 1.00 74.75 106 THR A N 1
ATOM 789 C CA . THR A 1 106 ? -12.021 -1.048 17.013 1.00 74.75 106 THR A CA 1
ATOM 790 C C . THR A 1 106 ? -11.877 -1.714 15.645 1.00 74.75 106 THR A C 1
ATOM 792 O O . THR A 1 106 ? -10.833 -2.303 15.354 1.00 74.75 106 THR A O 1
ATOM 795 N N . VAL A 1 107 ? -12.894 -1.581 14.789 1.00 78.38 107 VAL A N 1
ATOM 796 C CA . VAL A 1 107 ? -12.927 -2.111 13.419 1.00 78.38 107 VAL A CA 1
ATOM 797 C C . VAL A 1 107 ? -12.293 -1.134 12.422 1.00 78.38 107 VAL A C 1
ATOM 799 O O . VAL A 1 107 ? -11.939 -1.520 11.309 1.00 78.38 107 VAL A O 1
ATOM 802 N N . SER A 1 108 ? -12.104 0.131 12.813 1.00 81.31 108 SER A N 1
ATOM 803 C CA . SER A 1 108 ? -11.491 1.155 11.969 1.00 81.31 108 SER A CA 1
ATOM 804 C C . SER A 1 108 ? -9.968 0.989 11.929 1.00 81.31 108 SER A C 1
ATOM 806 O O . SER A 1 108 ? -9.214 1.656 12.637 1.00 81.31 108 SER A O 1
ATOM 808 N N . THR A 1 109 ? -9.499 0.074 11.080 1.00 84.44 109 THR A N 1
ATOM 809 C CA . THR A 1 109 ? -8.066 -0.187 10.874 1.00 84.44 109 THR A CA 1
ATOM 810 C C . THR A 1 109 ? -7.399 0.842 9.961 1.00 84.44 109 THR A C 1
ATOM 812 O O . THR A 1 109 ? -6.174 0.939 9.953 1.00 84.44 109 THR A O 1
ATOM 815 N N . SER A 1 110 ? -8.170 1.622 9.198 1.00 86.44 110 SER A N 1
ATOM 816 C CA . SER A 1 110 ? -7.657 2.475 8.117 1.00 86.44 110 SER A CA 1
ATOM 817 C C . SER A 1 110 ? -6.712 3.572 8.607 1.00 86.44 110 SER A C 1
ATOM 819 O O . SER A 1 110 ? -5.631 3.734 8.044 1.00 86.44 110 SER A O 1
ATOM 821 N N . ALA A 1 111 ? -7.078 4.289 9.675 1.00 87.94 111 ALA A N 1
ATOM 822 C CA . ALA A 1 111 ? -6.271 5.381 10.221 1.00 87.94 111 ALA A CA 1
ATOM 823 C C . ALA A 1 111 ? -4.951 4.869 10.810 1.00 87.94 111 ALA A C 1
ATOM 825 O O . ALA A 1 111 ? -3.884 5.371 10.464 1.00 87.94 111 ALA A O 1
ATOM 826 N N . LEU A 1 112 ? -5.017 3.822 11.639 1.00 89.44 112 LEU A N 1
ATOM 827 C CA . LEU A 1 112 ? -3.822 3.190 12.197 1.00 89.44 112 LEU A CA 1
ATOM 828 C C . LEU A 1 112 ? -2.939 2.612 11.088 1.00 89.44 112 LEU A C 1
ATOM 830 O O . LEU A 1 112 ? -1.719 2.712 11.138 1.00 89.44 112 LEU A O 1
ATOM 834 N N . MET A 1 113 ? -3.536 2.001 10.069 1.00 87.00 113 MET A N 1
ATOM 835 C CA . MET A 1 113 ? -2.765 1.457 8.963 1.00 87.00 113 MET A CA 1
ATOM 836 C C . MET A 1 113 ? -2.055 2.554 8.176 1.00 87.00 113 MET A C 1
ATOM 838 O O . MET A 1 113 ? -0.902 2.379 7.787 1.00 87.00 113 MET A O 1
ATOM 842 N N . LEU A 1 114 ? -2.723 3.680 7.937 1.00 90.06 114 LEU A N 1
ATOM 843 C CA . LEU A 1 114 ? -2.123 4.812 7.248 1.00 90.06 114 LEU A CA 1
ATOM 844 C C . LEU A 1 114 ? -0.887 5.309 7.998 1.00 90.06 114 LEU A C 1
ATOM 846 O O . LEU A 1 114 ? 0.157 5.477 7.366 1.00 90.06 114 LEU A O 1
ATOM 850 N N . THR A 1 115 ? -0.965 5.434 9.328 1.00 91.12 115 THR A N 1
ATOM 851 C CA . THR A 1 115 ? 0.211 5.790 10.129 1.00 91.12 115 THR A CA 1
ATOM 852 C C . THR A 1 115 ? 1.289 4.721 10.000 1.00 91.12 115 THR A C 1
ATOM 854 O O . THR A 1 115 ? 2.409 5.054 9.653 1.00 91.12 115 THR A O 1
ATOM 857 N N . VAL A 1 116 ? 0.956 3.434 10.144 1.00 90.06 116 VAL A N 1
ATOM 858 C CA . VAL A 1 116 ? 1.918 2.318 10.018 1.00 90.06 116 VAL A CA 1
ATOM 859 C C . VAL A 1 116 ? 2.642 2.294 8.670 1.00 90.06 116 VAL A C 1
ATOM 861 O O . VAL A 1 116 ? 3.836 2.002 8.615 1.00 90.06 116 VAL A O 1
ATOM 864 N N . ILE A 1 117 ? 1.921 2.540 7.576 1.00 91.19 117 ILE A N 1
ATOM 865 C CA . ILE A 1 117 ? 2.474 2.518 6.219 1.00 91.19 117 ILE A CA 1
ATOM 866 C C . ILE A 1 117 ? 3.422 3.704 6.000 1.00 91.19 117 ILE A C 1
ATOM 868 O O . ILE A 1 117 ? 4.463 3.541 5.355 1.00 91.19 117 ILE A O 1
ATOM 872 N N . GLN A 1 118 ? 3.059 4.884 6.511 1.00 92.81 118 GLN A N 1
ATOM 873 C CA . GLN A 1 118 ? 3.816 6.125 6.329 1.00 92.81 118 GLN A CA 1
ATOM 874 C C . GLN A 1 118 ? 4.974 6.281 7.315 1.00 92.81 118 GLN A C 1
ATOM 876 O O . GLN A 1 118 ? 5.956 6.937 6.977 1.00 92.81 118 GLN A O 1
ATOM 881 N N . GLU A 1 119 ? 4.867 5.687 8.501 1.00 90.12 119 GLU A N 1
ATOM 882 C CA . GLU A 1 119 ? 5.838 5.826 9.579 1.00 90.12 119 GLU A CA 1
ATOM 883 C C . GLU A 1 119 ? 7.223 5.341 9.133 1.00 90.12 119 GLU A C 1
ATOM 885 O O . GLU A 1 119 ? 7.406 4.252 8.565 1.00 90.12 119 GLU A O 1
ATOM 890 N N . GLU A 1 120 ? 8.209 6.207 9.348 1.00 84.00 120 GLU A N 1
ATOM 891 C CA . GLU A 1 120 ? 9.607 5.902 9.082 1.00 84.00 120 GLU A CA 1
ATOM 892 C C . GLU A 1 120 ? 10.126 4.907 10.123 1.00 84.00 120 GLU A C 1
ATOM 894 O O . GLU A 1 120 ? 9.616 4.817 11.238 1.00 84.00 120 GLU A O 1
ATOM 899 N N . GLY A 1 121 ? 11.108 4.087 9.736 1.00 76.44 121 GLY A N 1
ATOM 900 C CA . GLY A 1 121 ? 11.720 3.179 10.709 1.00 76.44 121 GLY A CA 1
ATOM 901 C C . GLY A 1 121 ? 12.479 3.966 11.778 1.00 76.44 121 GLY A C 1
ATOM 902 O O . GLY A 1 121 ? 13.082 4.990 11.461 1.00 76.44 121 GLY A O 1
ATOM 903 N N . GLU A 1 122 ? 12.502 3.455 13.012 1.00 73.19 122 GLU A N 1
ATOM 904 C CA . GLU A 1 122 ? 13.240 4.059 14.138 1.00 73.19 122 GLU A CA 1
ATOM 905 C C . GLU A 1 122 ? 14.727 4.282 13.818 1.00 73.19 122 GLU A C 1
ATOM 907 O O . GLU A 1 122 ? 15.358 5.208 14.322 1.00 73.19 122 GLU A O 1
ATOM 912 N N . ASP A 1 123 ? 15.275 3.462 12.923 1.00 70.88 123 ASP A N 1
ATOM 913 C CA . ASP A 1 123 ? 16.695 3.435 12.593 1.00 70.88 123 ASP A CA 1
ATOM 914 C C . ASP A 1 123 ? 17.156 4.653 11.770 1.00 70.88 123 ASP A C 1
ATOM 916 O O . ASP A 1 123 ? 18.347 4.767 11.477 1.00 70.88 123 ASP A O 1
ATOM 920 N N . GLY A 1 124 ? 16.233 5.500 11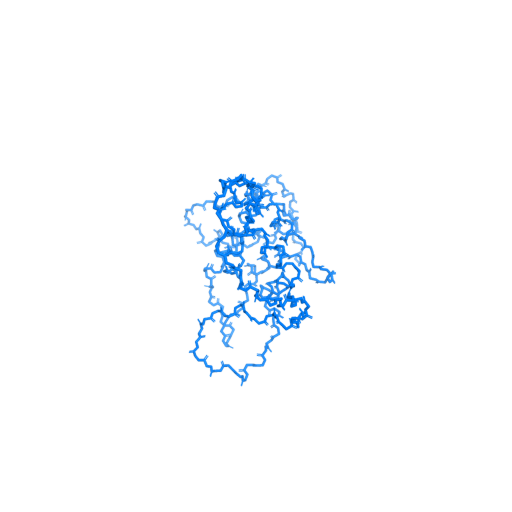.281 1.00 71.00 124 GLY A N 1
ATOM 921 C CA . GLY A 1 124 ? 16.511 6.636 10.379 1.00 71.00 124 GLY A CA 1
ATOM 922 C C . GLY A 1 124 ? 17.161 6.251 9.038 1.00 71.00 124 GLY A C 1
ATOM 923 O O . GLY A 1 124 ? 17.437 7.100 8.195 1.00 71.00 124 GLY A O 1
ATOM 924 N N . LYS A 1 125 ? 17.429 4.956 8.847 1.00 69.88 125 LYS A N 1
ATOM 925 C CA . LYS A 1 125 ? 18.195 4.382 7.739 1.00 69.88 125 LYS A CA 1
ATOM 926 C C . LYS A 1 125 ? 17.315 3.586 6.780 1.00 69.88 125 LYS A C 1
ATOM 928 O O . LYS A 1 125 ? 17.675 3.419 5.621 1.00 69.88 125 LYS A O 1
ATOM 933 N N . GLY A 1 126 ? 16.168 3.105 7.262 1.00 69.12 126 GLY A N 1
ATOM 934 C CA . GLY A 1 126 ? 15.159 2.432 6.453 1.00 69.12 126 GLY A CA 1
ATOM 935 C C . GLY A 1 126 ? 13.989 3.371 6.166 1.00 69.12 126 GLY A C 1
ATOM 936 O O . GLY A 1 126 ? 13.304 3.798 7.100 1.00 69.12 126 GLY A O 1
ATOM 937 N N . GLY A 1 127 ? 13.738 3.657 4.886 1.00 85.94 127 GLY A N 1
ATOM 938 C CA . GLY A 1 127 ? 12.566 4.426 4.450 1.00 85.94 127 GLY A CA 1
ATOM 939 C C . GLY A 1 127 ? 11.251 3.742 4.836 1.00 85.94 127 GLY A C 1
ATOM 940 O O . GLY A 1 127 ? 11.251 2.568 5.172 1.00 85.94 127 GLY A O 1
ATOM 941 N N . SER A 1 128 ? 10.125 4.455 4.810 1.00 93.62 128 SER A N 1
ATOM 942 C CA . SER A 1 128 ? 8.814 3.931 5.239 1.00 93.62 128 SER A CA 1
ATOM 943 C C . SER A 1 128 ? 8.394 2.618 4.551 1.00 93.62 128 SER A C 1
ATOM 945 O O . SER A 1 128 ? 8.880 2.262 3.475 1.00 93.62 128 SER A O 1
ATOM 947 N N . LEU A 1 129 ? 7.442 1.886 5.149 1.00 93.50 129 LEU A N 1
ATOM 948 C CA . LEU A 1 129 ? 6.883 0.675 4.522 1.00 93.50 129 LEU A CA 1
ATOM 949 C C . LEU A 1 129 ? 6.273 0.988 3.143 1.00 93.50 129 LEU A C 1
ATOM 951 O O . LEU A 1 129 ? 6.362 0.171 2.228 1.00 93.50 129 LEU A O 1
ATOM 955 N N . LEU A 1 130 ? 5.718 2.192 2.975 1.00 95.12 130 LEU A N 1
ATOM 956 C CA . LEU A 1 130 ? 5.255 2.703 1.687 1.00 95.12 130 LEU A CA 1
ATOM 957 C C . LEU A 1 130 ? 6.368 2.733 0.632 1.00 95.12 130 LEU A C 1
ATOM 959 O O . LEU A 1 130 ? 6.157 2.281 -0.492 1.00 95.12 130 LEU A O 1
ATOM 963 N N . ASN A 1 131 ? 7.557 3.225 0.992 1.00 94.12 131 ASN A N 1
ATOM 964 C CA . ASN A 1 131 ? 8.705 3.251 0.084 1.00 94.12 131 ASN A CA 1
ATOM 965 C C . ASN A 1 131 ? 9.147 1.842 -0.305 1.00 94.12 131 ASN A C 1
ATOM 967 O O . ASN A 1 131 ? 9.475 1.617 -1.468 1.00 94.12 131 ASN A O 1
ATOM 971 N N . ALA A 1 132 ? 9.114 0.891 0.628 1.00 94.31 132 ALA A N 1
ATOM 972 C CA . ALA A 1 132 ? 9.436 -0.502 0.333 1.00 94.31 132 ALA A CA 1
ATOM 973 C C . ALA A 1 132 ? 8.414 -1.152 -0.612 1.00 94.31 132 ALA A C 1
ATOM 975 O O . ALA A 1 132 ? 8.813 -1.835 -1.548 1.00 94.31 132 ALA A O 1
ATOM 976 N N . LEU A 1 133 ? 7.112 -0.892 -0.440 1.00 94.75 133 LEU A N 1
ATOM 977 C CA . LEU A 1 133 ? 6.071 -1.364 -1.367 1.00 94.75 133 LEU A CA 1
ATOM 978 C C . LEU A 1 133 ? 6.260 -0.794 -2.779 1.00 94.75 133 LEU A C 1
ATOM 980 O O . LEU A 1 133 ? 6.194 -1.534 -3.757 1.00 94.75 133 LEU A O 1
ATOM 984 N N . ILE A 1 134 ? 6.529 0.510 -2.889 1.00 94.81 134 ILE A N 1
ATOM 985 C CA . ILE A 1 134 ? 6.791 1.168 -4.178 1.00 94.81 134 ILE A CA 1
ATOM 986 C C . ILE A 1 134 ? 8.072 0.612 -4.809 1.00 94.81 134 ILE A C 1
ATOM 988 O O . ILE A 1 134 ? 8.097 0.315 -6.000 1.00 94.81 134 ILE A O 1
ATOM 992 N N . SER A 1 135 ? 9.123 0.425 -4.011 1.00 93.88 135 SER A N 1
ATOM 993 C CA . SER A 1 135 ? 10.400 -0.114 -4.487 1.00 93.88 135 SER A CA 1
ATOM 994 C C . SER A 1 135 ? 10.251 -1.548 -4.979 1.00 93.88 135 SER A C 1
ATOM 996 O O . SER A 1 135 ? 10.742 -1.855 -6.058 1.00 93.88 135 SER A O 1
ATOM 998 N N . ALA A 1 136 ? 9.515 -2.389 -4.251 1.00 92.75 136 ALA A N 1
ATOM 999 C CA . ALA A 1 136 ? 9.249 -3.769 -4.639 1.00 92.75 136 ALA A CA 1
ATOM 1000 C C . ALA A 1 136 ? 8.405 -3.879 -5.920 1.00 92.75 136 ALA A C 1
ATOM 1002 O O . ALA A 1 136 ? 8.501 -4.871 -6.636 1.00 92.75 136 ALA A O 1
ATOM 1003 N N . LEU A 1 137 ? 7.593 -2.863 -6.227 1.00 92.38 137 LEU A N 1
ATOM 1004 C CA . LEU A 1 137 ? 6.836 -2.801 -7.476 1.00 92.38 137 LEU A CA 1
ATOM 1005 C C . LEU A 1 137 ? 7.724 -2.413 -8.669 1.00 92.38 137 LEU A C 1
ATOM 1007 O O . LEU A 1 137 ? 7.597 -2.975 -9.751 1.00 92.38 137 LEU A O 1
ATOM 1011 N N . ILE A 1 138 ? 8.627 -1.451 -8.471 1.00 92.62 138 ILE A N 1
ATOM 1012 C CA . ILE A 1 138 ? 9.486 -0.909 -9.537 1.00 92.62 138 ILE A CA 1
ATOM 1013 C C . ILE A 1 138 ? 10.689 -1.814 -9.807 1.00 92.62 138 ILE A C 1
ATOM 1015 O O . ILE A 1 138 ? 11.139 -1.937 -10.943 1.00 92.62 138 ILE A O 1
ATOM 1019 N N . LYS A 1 139 ? 11.229 -2.418 -8.750 1.00 90.19 139 LYS A N 1
ATOM 1020 C CA . LYS A 1 139 ? 12.389 -3.308 -8.763 1.00 90.19 139 LYS A CA 1
ATOM 1021 C C . LYS A 1 139 ? 11.992 -4.610 -8.064 1.00 90.19 139 LYS A C 1
ATOM 1023 O O . LYS A 1 139 ? 12.371 -4.806 -6.908 1.00 90.19 139 LYS A O 1
ATOM 1028 N N . PRO A 1 140 ? 11.181 -5.461 -8.718 1.00 86.81 140 PRO A N 1
ATOM 1029 C CA . PRO A 1 140 ? 10.796 -6.738 -8.141 1.00 86.81 140 PRO A CA 1
ATOM 1030 C C . PRO A 1 140 ? 12.042 -7.562 -7.819 1.00 86.81 140 PRO A C 1
ATOM 1032 O O . PRO A 1 140 ? 13.000 -7.600 -8.593 1.00 86.81 140 PRO A O 1
ATOM 1035 N N . VAL A 1 141 ? 12.028 -8.191 -6.647 1.00 82.62 141 VAL A N 1
ATOM 1036 C CA . VAL A 1 141 ? 13.096 -9.092 -6.212 1.00 82.62 141 VAL A CA 1
ATOM 1037 C C . VAL A 1 141 ? 13.024 -10.347 -7.079 1.00 82.62 141 VAL A C 1
ATOM 1039 O O . VAL A 1 141 ? 11.941 -10.904 -7.257 1.00 82.62 141 VAL A O 1
ATOM 1042 N N . SER A 1 142 ? 14.160 -10.780 -7.626 1.00 79.94 142 SER A N 1
ATOM 1043 C CA . SER A 1 142 ? 14.234 -12.054 -8.338 1.00 79.94 142 SER A CA 1
ATOM 1044 C C . SER A 1 142 ? 13.923 -13.214 -7.402 1.00 79.94 142 SER A C 1
ATOM 1046 O O . SER A 1 142 ? 14.281 -13.199 -6.221 1.00 79.94 142 SER A O 1
ATOM 1048 N N . PHE A 1 143 ? 13.246 -14.227 -7.928 1.00 73.44 143 PHE A N 1
ATOM 1049 C CA . PHE A 1 143 ? 12.989 -15.460 -7.199 1.00 73.44 143 PHE A CA 1
ATOM 1050 C C . PHE A 1 143 ? 13.624 -16.645 -7.918 1.00 73.44 143 PHE A C 1
ATOM 1052 O O . PHE A 1 143 ? 14.027 -16.561 -9.071 1.00 73.44 143 PHE A O 1
ATOM 1059 N N . GLY A 1 144 ? 13.757 -17.758 -7.205 1.00 73.81 144 GLY A N 1
ATOM 1060 C CA . GLY A 1 144 ? 14.421 -18.947 -7.730 1.00 73.81 144 GLY A CA 1
ATOM 1061 C C . GLY A 1 144 ? 15.938 -18.938 -7.528 1.00 73.81 144 GLY A C 1
ATOM 1062 O O . GLY A 1 144 ? 16.559 -17.920 -7.220 1.00 73.81 144 GLY A O 1
ATOM 1063 N N . VAL A 1 145 ? 16.524 -20.128 -7.658 1.00 73.00 145 VAL A N 1
ATOM 1064 C CA . VAL A 1 145 ? 17.952 -20.393 -7.403 1.00 73.00 145 VAL A CA 1
ATOM 1065 C C . VAL A 1 145 ? 18.846 -19.659 -8.405 1.00 73.00 145 VAL A C 1
ATOM 1067 O O . VAL A 1 145 ? 19.926 -19.198 -8.040 1.00 73.00 145 VAL A O 1
ATOM 1070 N N . ASP A 1 146 ? 18.348 -19.481 -9.628 1.00 79.62 146 ASP A N 1
ATOM 1071 C CA . ASP A 1 146 ? 19.087 -18.881 -10.741 1.00 79.62 146 ASP A CA 1
ATOM 1072 C C . ASP A 1 146 ? 18.771 -17.388 -10.941 1.00 79.62 146 ASP A C 1
ATOM 1074 O O . ASP A 1 146 ? 19.219 -16.774 -11.909 1.00 79.62 146 ASP A O 1
ATOM 1078 N N . GLY A 1 147 ? 18.016 -16.777 -10.019 1.00 75.62 147 GLY A N 1
ATOM 1079 C CA . GLY A 1 147 ? 17.593 -15.382 -10.137 1.00 75.62 147 GLY A CA 1
ATOM 1080 C C . GLY A 1 147 ? 16.570 -15.165 -11.251 1.00 75.62 147 GLY A C 1
ATOM 1081 O O . GLY A 1 147 ? 16.607 -14.134 -11.926 1.00 75.62 147 GLY A O 1
ATOM 1082 N N . GLU A 1 148 ? 15.673 -16.131 -11.444 1.00 75.38 148 GLU A N 1
ATOM 1083 C CA . GLU A 1 148 ? 14.579 -16.026 -12.398 1.00 75.38 148 GLU A CA 1
ATOM 1084 C C . GLU A 1 148 ? 13.735 -14.772 -12.116 1.00 75.38 148 GLU A C 1
ATOM 1086 O O . GLU A 1 148 ? 13.489 -14.356 -10.978 1.00 75.38 148 GLU A O 1
ATOM 1091 N N . MET A 1 149 ? 13.342 -14.118 -13.206 1.00 67.75 149 MET A N 1
ATOM 1092 C CA . MET A 1 149 ? 12.564 -12.878 -13.205 1.00 67.75 149 MET A CA 1
ATOM 1093 C C . MET A 1 149 ? 11.156 -13.124 -13.739 1.00 67.75 149 MET A C 1
ATOM 1095 O O . MET A 1 149 ? 10.537 -12.191 -14.260 1.00 67.75 149 MET A O 1
ATOM 1099 N N . ASP A 1 150 ? 10.660 -14.366 -13.650 1.00 75.94 150 ASP A N 1
ATOM 1100 C CA . ASP A 1 150 ? 9.263 -14.630 -13.971 1.00 75.94 150 ASP A CA 1
ATOM 1101 C C . ASP A 1 150 ? 8.423 -13.647 -13.165 1.00 75.94 150 ASP A C 1
ATOM 1103 O O . ASP A 1 150 ? 8.666 -13.387 -11.989 1.00 75.94 150 ASP A O 1
ATOM 1107 N N . LYS A 1 151 ? 7.513 -12.949 -13.831 1.00 70.31 151 LYS A N 1
ATOM 1108 C CA . LYS A 1 151 ? 6.731 -11.938 -13.136 1.00 70.31 151 LYS A CA 1
ATOM 1109 C C . LYS A 1 151 ? 5.773 -12.677 -12.216 1.00 70.31 151 LYS A C 1
ATOM 1111 O O . LYS A 1 151 ? 4.880 -13.378 -12.679 1.00 70.31 151 LYS A O 1
ATOM 1116 N N . ASP A 1 152 ? 5.943 -12.508 -10.907 1.00 84.38 152 ASP A N 1
ATOM 1117 C CA . ASP A 1 152 ? 4.893 -12.864 -9.958 1.00 84.38 152 ASP A CA 1
ATOM 1118 C C . ASP A 1 152 ? 3.780 -11.814 -10.087 1.00 84.38 152 ASP A C 1
ATOM 1120 O O . ASP A 1 152 ? 3.726 -10.810 -9.367 1.00 84.38 152 ASP A O 1
ATOM 1124 N N . ASP A 1 153 ? 2.918 -12.015 -11.084 1.00 85.00 153 ASP A N 1
ATOM 1125 C CA . ASP A 1 153 ? 1.793 -11.130 -11.378 1.00 85.00 153 ASP A CA 1
ATOM 1126 C C . ASP A 1 153 ? 0.863 -11.011 -10.162 1.00 85.00 153 ASP A C 1
ATOM 1128 O O . ASP A 1 153 ? 0.353 -9.928 -9.865 1.00 85.00 153 ASP A O 1
ATOM 1132 N N . GLY A 1 154 ? 0.708 -12.094 -9.391 1.00 85.62 154 GLY A N 1
ATOM 1133 C CA . GLY A 1 154 ? -0.077 -12.103 -8.159 1.00 85.62 154 GLY A CA 1
ATOM 1134 C C . GLY A 1 154 ? 0.533 -11.215 -7.073 1.00 85.62 154 GLY A C 1
ATOM 1135 O O . GLY A 1 154 ? -0.187 -10.499 -6.368 1.00 85.62 154 GLY A O 1
ATOM 1136 N N . PHE A 1 155 ? 1.857 -11.204 -6.932 1.00 88.12 155 PHE A N 1
ATOM 1137 C CA . PHE A 1 155 ? 2.558 -10.267 -6.055 1.00 88.12 155 PHE A CA 1
ATOM 1138 C C . PHE A 1 155 ? 2.322 -8.819 -6.487 1.00 88.12 155 PHE A C 1
ATOM 1140 O O . PHE A 1 155 ? 1.904 -8.003 -5.657 1.00 88.12 155 PHE A O 1
ATOM 1147 N N . GLN A 1 156 ? 2.542 -8.500 -7.767 1.00 89.62 156 GLN A N 1
ATOM 1148 C CA . GLN A 1 156 ? 2.391 -7.134 -8.278 1.00 89.62 156 GLN A CA 1
ATOM 1149 C C . GLN A 1 156 ? 0.957 -6.632 -8.116 1.00 89.62 156 GLN A C 1
ATOM 1151 O O . GLN A 1 156 ? 0.741 -5.538 -7.590 1.00 89.62 156 GLN A O 1
ATOM 1156 N N . GLU A 1 157 ? -0.029 -7.451 -8.479 1.00 88.81 157 GLU A N 1
ATOM 1157 C CA . GLU A 1 157 ? -1.444 -7.133 -8.316 1.00 88.81 157 GLU A CA 1
ATOM 1158 C C . GLU A 1 157 ? -1.779 -6.834 -6.846 1.00 88.81 157 GLU A C 1
ATOM 1160 O O . GLU A 1 157 ? -2.467 -5.856 -6.540 1.00 88.81 157 GLU A O 1
ATOM 1165 N N . ASN A 1 158 ? -1.253 -7.627 -5.910 1.00 89.94 158 ASN A N 1
ATOM 1166 C CA . ASN A 1 158 ? -1.473 -7.405 -4.484 1.00 89.94 158 ASN A CA 1
ATOM 1167 C C . ASN A 1 158 ? -0.827 -6.105 -3.985 1.00 89.94 158 ASN A C 1
ATOM 1169 O O . ASN A 1 158 ? -1.456 -5.381 -3.209 1.00 89.94 158 ASN A O 1
ATOM 1173 N N . VAL A 1 159 ? 0.388 -5.769 -4.433 1.00 92.12 159 VAL A N 1
ATOM 1174 C CA . VAL A 1 159 ? 1.028 -4.487 -4.088 1.00 92.12 159 VAL A CA 1
ATOM 1175 C C . VAL A 1 159 ? 0.199 -3.324 -4.626 1.00 92.12 159 VAL A C 1
ATOM 1177 O O . VAL A 1 159 ? -0.115 -2.395 -3.880 1.00 92.12 159 VAL A O 1
ATOM 1180 N N . VAL A 1 160 ? -0.231 -3.401 -5.886 1.00 92.25 160 VAL A N 1
ATOM 1181 C CA . VAL A 1 160 ? -1.068 -2.380 -6.527 1.00 92.25 160 VAL A CA 1
ATOM 1182 C C . VAL A 1 160 ? -2.398 -2.206 -5.789 1.00 92.25 160 VAL A C 1
ATOM 1184 O O . VAL A 1 160 ? -2.800 -1.073 -5.523 1.00 92.25 160 VAL A O 1
ATOM 1187 N N . LYS A 1 161 ? -3.059 -3.297 -5.384 1.00 90.31 161 LYS A N 1
ATOM 1188 C CA . LYS A 1 161 ? -4.297 -3.251 -4.584 1.00 90.31 161 LYS A CA 1
ATOM 1189 C C . LYS A 1 161 ? -4.090 -2.555 -3.240 1.00 90.31 161 LYS A C 1
ATOM 1191 O O . LYS A 1 161 ? -4.931 -1.746 -2.841 1.00 90.31 161 LYS A O 1
ATOM 1196 N N . ILE A 1 162 ? -2.982 -2.831 -2.550 1.00 90.50 162 ILE A N 1
ATOM 1197 C CA . ILE A 1 162 ? -2.652 -2.171 -1.278 1.00 90.50 162 ILE A CA 1
ATOM 1198 C C . ILE A 1 162 ? -2.414 -0.674 -1.494 1.00 90.50 162 ILE A C 1
ATOM 1200 O O . ILE A 1 162 ? -2.995 0.136 -0.774 1.00 90.50 162 ILE A O 1
ATOM 1204 N N . LEU A 1 163 ? -1.619 -0.296 -2.499 1.00 92.31 163 LEU A N 1
ATOM 1205 C CA . LEU A 1 163 ? -1.348 1.109 -2.821 1.00 92.31 163 LEU A CA 1
ATOM 1206 C C . LEU A 1 163 ? -2.619 1.859 -3.244 1.00 92.31 163 LEU A C 1
ATOM 1208 O O . LEU A 1 163 ? -2.819 3.001 -2.832 1.00 92.31 163 LEU A O 1
ATOM 1212 N N . CYS A 1 164 ? -3.499 1.211 -4.010 1.00 90.25 164 CYS A N 1
ATOM 1213 C CA . CYS A 1 164 ? -4.801 1.755 -4.389 1.00 90.25 164 CYS A CA 1
ATOM 1214 C C . CYS A 1 164 ? -5.668 2.005 -3.150 1.00 90.25 164 CYS A C 1
ATOM 1216 O O . CYS A 1 164 ? -6.107 3.128 -2.930 1.00 90.25 164 CYS A O 1
ATOM 1218 N N . THR A 1 165 ? -5.816 0.996 -2.284 1.00 89.38 165 THR A N 1
ATOM 1219 C CA . THR A 1 165 ? -6.579 1.105 -1.029 1.00 89.38 165 THR A CA 1
ATOM 1220 C C . THR A 1 165 ? -6.032 2.227 -0.143 1.00 89.38 165 THR A C 1
ATOM 1222 O O . THR A 1 165 ? -6.797 3.036 0.380 1.00 89.38 165 THR A O 1
ATOM 1225 N N . PHE A 1 166 ? -4.707 2.325 -0.010 1.00 89.00 166 PHE A N 1
ATOM 1226 C CA . PHE A 1 166 ? -4.054 3.405 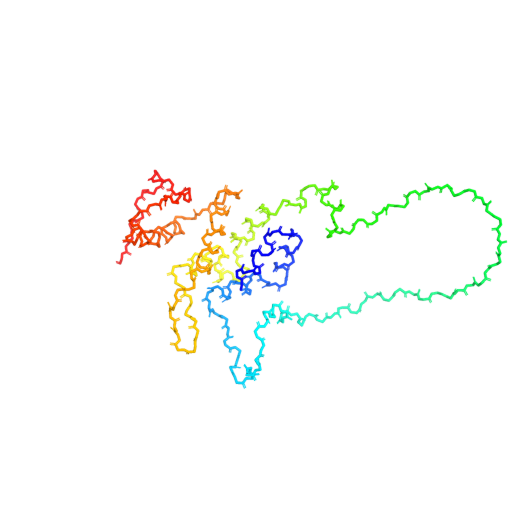0.728 1.00 89.00 166 PHE A CA 1
ATOM 1227 C C . PHE A 1 166 ? -4.423 4.784 0.161 1.00 89.00 166 PHE A C 1
ATOM 1229 O O . PHE A 1 166 ? -4.826 5.668 0.914 1.00 89.00 166 PHE A O 1
ATOM 1236 N N . ALA A 1 167 ? -4.341 4.957 -1.157 1.00 89.88 167 ALA A N 1
ATOM 1237 C CA . ALA A 1 167 ? -4.624 6.226 -1.816 1.00 89.88 167 ALA A CA 1
ATOM 1238 C C . ALA A 1 167 ? -6.103 6.623 -1.715 1.00 89.88 167 ALA A C 1
ATOM 1240 O O . ALA A 1 167 ? -6.425 7.744 -1.328 1.00 89.88 167 ALA A O 1
ATOM 1241 N N . THR A 1 168 ? -7.010 5.708 -2.064 1.00 87.75 168 THR A N 1
ATOM 1242 C CA . THR A 1 168 ? -8.432 6.025 -2.251 1.00 87.75 168 THR A CA 1
ATOM 1243 C C . THR A 1 168 ? -9.246 5.846 -0.982 1.00 87.75 168 THR A C 1
ATOM 1245 O O . THR A 1 168 ? -10.087 6.682 -0.669 1.00 87.75 168 THR A O 1
ATOM 1248 N N . SER A 1 169 ? -9.023 4.754 -0.252 1.00 87.12 169 SER A N 1
ATOM 1249 C CA . SER A 1 169 ? -9.842 4.392 0.909 1.00 87.12 169 SER A CA 1
ATOM 1250 C C . SER A 1 169 ? -9.303 5.002 2.196 1.00 87.12 169 SER A C 1
ATOM 1252 O O . SER A 1 169 ? -10.090 5.380 3.059 1.00 87.12 169 SER A O 1
ATOM 1254 N N . CYS A 1 170 ? -7.979 5.130 2.322 1.00 86.62 170 CYS A N 1
ATOM 1255 C CA . CYS A 1 170 ? -7.358 5.750 3.493 1.00 86.62 170 CYS A CA 1
ATOM 1256 C C . CYS A 1 170 ? -7.050 7.244 3.300 1.00 86.62 170 CYS A C 1
ATOM 1258 O O . CYS A 1 170 ? -6.608 7.880 4.250 1.00 86.62 170 CYS A O 1
ATOM 1260 N N . ASN A 1 171 ? -7.279 7.811 2.108 1.00 89.56 171 ASN A N 1
ATOM 1261 C CA . ASN A 1 171 ? -6.874 9.180 1.757 1.00 89.56 171 ASN A CA 1
ATOM 1262 C C . ASN A 1 171 ? -5.367 9.427 1.992 1.00 89.56 171 ASN A C 1
ATOM 1264 O O . ASN A 1 171 ? -4.942 10.477 2.479 1.00 89.56 171 ASN A O 1
ATOM 1268 N N . GLY A 1 172 ? -4.554 8.412 1.695 1.00 89.38 172 GLY A N 1
ATOM 1269 C CA . GLY A 1 172 ? -3.109 8.449 1.838 1.00 89.38 172 GLY A CA 1
ATOM 1270 C C . GLY A 1 172 ? -2.459 9.365 0.807 1.00 89.38 172 GLY A C 1
ATOM 1271 O O . GLY A 1 172 ? -2.728 9.280 -0.391 1.00 89.38 172 GLY A O 1
ATOM 1272 N N . ALA A 1 173 ? -1.561 10.232 1.272 1.00 92.19 173 ALA A N 1
ATOM 1273 C CA . ALA A 1 173 ? -0.776 11.095 0.403 1.00 92.19 173 ALA A CA 1
ATOM 1274 C C . ALA A 1 173 ? 0.536 10.416 -0.009 1.00 92.19 173 ALA A C 1
ATOM 1276 O O . ALA A 1 173 ? 1.226 9.815 0.817 1.00 92.19 173 ALA A O 1
ATOM 1277 N N . PHE A 1 174 ? 0.897 10.580 -1.282 1.00 91.75 174 PHE A N 1
ATOM 1278 C CA . PHE A 1 174 ? 2.216 10.237 -1.808 1.00 91.75 174 PHE A CA 1
ATOM 1279 C C . PHE A 1 174 ? 3.086 11.486 -1.933 1.00 91.75 174 PHE A C 1
ATOM 1281 O O . PHE A 1 174 ? 2.611 12.540 -2.381 1.00 91.75 174 PHE A O 1
ATOM 1288 N N . SER A 1 175 ? 4.372 11.350 -1.618 1.00 91.94 175 SER A N 1
ATOM 1289 C CA . SER A 1 175 ? 5.375 12.377 -1.899 1.00 91.94 175 SER A CA 1
ATOM 1290 C C . SER A 1 175 ? 5.576 12.557 -3.410 1.00 91.94 175 SER A C 1
ATOM 1292 O O . SER A 1 175 ? 5.232 11.685 -4.210 1.00 91.94 175 SER A O 1
ATOM 1294 N N . ALA A 1 176 ? 6.155 13.687 -3.825 1.00 89.81 176 ALA A N 1
ATOM 1295 C CA . ALA A 1 176 ? 6.457 13.935 -5.238 1.00 89.81 176 ALA A CA 1
ATOM 1296 C C . ALA A 1 176 ? 7.371 12.848 -5.835 1.00 89.81 176 ALA A C 1
ATOM 1298 O O . ALA A 1 176 ? 7.120 12.368 -6.939 1.00 89.81 176 ALA A O 1
ATOM 1299 N N . VAL A 1 177 ? 8.368 12.395 -5.066 1.00 90.25 177 VAL A N 1
ATOM 1300 C CA . VAL A 1 177 ? 9.282 11.314 -5.464 1.00 90.25 177 VAL A CA 1
ATOM 1301 C C . VAL A 1 177 ? 8.517 10.006 -5.663 1.00 90.25 177 VAL A C 1
ATOM 1303 O O . VAL A 1 177 ? 8.625 9.394 -6.718 1.00 90.25 177 VAL A O 1
ATOM 1306 N N . GLN A 1 178 ? 7.669 9.621 -4.703 1.00 93.31 178 GLN A N 1
ATOM 1307 C CA . GLN A 1 178 ? 6.845 8.410 -4.794 1.00 93.31 178 GLN A CA 1
ATOM 1308 C C . GLN A 1 178 ? 5.906 8.439 -6.006 1.00 93.31 178 GLN A C 1
ATOM 1310 O O . GLN A 1 178 ? 5.784 7.442 -6.719 1.00 93.31 178 GLN A O 1
ATOM 1315 N N . LYS A 1 179 ? 5.269 9.588 -6.270 1.00 91.62 179 LYS A N 1
ATOM 1316 C CA . LYS A 1 179 ? 4.415 9.787 -7.450 1.00 91.62 179 LYS A CA 1
ATOM 1317 C C . LYS A 1 179 ? 5.207 9.622 -8.742 1.00 91.62 179 LYS A C 1
ATOM 1319 O O . LYS A 1 179 ? 4.746 8.911 -9.625 1.00 91.62 179 LYS A O 1
ATOM 1324 N N . CYS A 1 180 ? 6.386 10.236 -8.838 1.00 88.62 180 CYS A N 1
ATOM 1325 C CA . CYS A 1 180 ? 7.261 10.126 -10.006 1.00 88.62 180 CYS A CA 1
ATOM 1326 C C . CYS A 1 180 ? 7.672 8.666 -10.261 1.00 88.62 180 CYS A C 1
ATOM 1328 O O . CYS A 1 180 ? 7.512 8.152 -11.367 1.00 88.62 180 CYS A O 1
ATOM 1330 N N . SER A 1 181 ? 8.100 7.966 -9.210 1.00 91.88 181 SER A N 1
ATOM 1331 C CA . SER A 1 181 ? 8.481 6.554 -9.257 1.00 91.88 181 SER A CA 1
ATOM 1332 C C . SER A 1 181 ? 7.334 5.646 -9.727 1.00 91.88 181 SER A C 1
ATOM 1334 O O . SER A 1 181 ? 7.520 4.830 -10.630 1.00 91.88 181 SER A O 1
ATOM 1336 N N . LEU A 1 182 ? 6.128 5.823 -9.178 1.00 91.38 182 LEU A N 1
ATOM 1337 C CA . LEU A 1 182 ? 4.937 5.080 -9.608 1.00 91.38 182 LEU A CA 1
ATOM 1338 C C . LEU A 1 182 ? 4.527 5.416 -11.043 1.00 91.38 182 LEU A C 1
ATOM 1340 O O . LEU A 1 182 ? 4.049 4.546 -11.767 1.00 91.38 182 LEU A O 1
ATOM 1344 N N . TRP A 1 183 ? 4.714 6.664 -11.467 1.00 88.12 183 TRP A N 1
ATOM 1345 C CA . TRP A 1 183 ? 4.366 7.084 -12.818 1.00 88.12 183 TRP A CA 1
ATOM 1346 C C . TRP A 1 183 ? 5.265 6.437 -13.870 1.00 88.12 183 TRP A C 1
ATOM 1348 O O . TRP A 1 183 ? 4.754 6.006 -14.898 1.00 88.12 183 TRP A O 1
ATOM 1358 N N . GLY A 1 184 ? 6.564 6.283 -13.594 1.00 86.69 184 GLY A N 1
ATOM 1359 C CA . GLY A 1 184 ? 7.473 5.529 -14.464 1.00 86.69 184 GLY A CA 1
ATOM 1360 C C . GLY A 1 184 ? 7.030 4.074 -14.651 1.00 86.69 184 GLY A C 1
ATOM 1361 O O . GLY A 1 184 ? 6.961 3.585 -15.777 1.00 86.69 184 GLY A O 1
ATOM 1362 N N . PHE A 1 185 ? 6.631 3.410 -13.562 1.00 87.75 185 PHE A N 1
ATOM 1363 C CA . PHE A 1 185 ? 6.102 2.042 -13.607 1.00 87.75 185 PHE A CA 1
ATOM 1364 C C . PHE A 1 185 ? 4.791 1.944 -14.405 1.00 87.75 185 PHE A C 1
ATOM 1366 O O . PHE A 1 185 ? 4.670 1.130 -15.319 1.00 87.75 185 PHE A O 1
ATOM 1373 N N . LEU A 1 186 ? 3.817 2.813 -14.114 1.00 84.38 186 LEU A N 1
ATOM 1374 C CA . LEU A 1 186 ? 2.523 2.833 -14.810 1.00 84.38 186 LEU A CA 1
ATOM 1375 C C . LEU A 1 186 ? 2.646 3.258 -16.280 1.00 84.38 186 LEU A C 1
ATOM 1377 O O . LEU A 1 186 ? 1.867 2.804 -17.119 1.00 84.38 186 LEU A O 1
ATOM 1381 N N . GLY A 1 187 ? 3.602 4.132 -16.596 1.00 79.44 187 GLY A N 1
ATOM 1382 C CA . GLY A 1 187 ? 3.935 4.534 -17.959 1.00 79.44 187 GLY A CA 1
ATOM 1383 C C . GLY A 1 187 ? 4.412 3.346 -18.787 1.00 79.44 187 GLY A C 1
ATOM 1384 O O . GLY A 1 187 ? 3.901 3.140 -19.883 1.00 79.44 187 GLY A O 1
ATOM 1385 N N . GLY A 1 188 ? 5.286 2.510 -18.215 1.00 71.50 188 GLY A N 1
ATOM 1386 C CA . GLY A 1 188 ? 5.714 1.257 -18.842 1.00 71.50 188 GLY A CA 1
ATOM 1387 C C . GLY A 1 188 ? 4.571 0.254 -19.051 1.00 71.50 188 GLY A C 1
ATOM 1388 O O . GLY A 1 188 ? 4.538 -0.432 -20.068 1.00 71.50 188 GLY A O 1
ATOM 1389 N N . ILE A 1 189 ? 3.587 0.199 -18.143 1.00 63.06 189 ILE A N 1
ATOM 1390 C CA . ILE A 1 189 ? 2.404 -0.672 -18.305 1.00 63.06 189 ILE A CA 1
ATOM 1391 C C . ILE A 1 189 ? 1.508 -0.202 -19.457 1.00 63.06 189 ILE A C 1
ATOM 1393 O O . ILE A 1 189 ? 0.992 -1.022 -20.215 1.00 63.06 189 ILE A O 1
ATOM 1397 N N . ARG A 1 190 ? 1.323 1.113 -19.623 1.00 58.78 190 ARG A N 1
ATOM 1398 C CA . ARG A 1 190 ? 0.457 1.667 -20.681 1.00 58.78 190 ARG A CA 1
ATOM 1399 C C . ARG A 1 190 ? 0.925 1.339 -22.089 1.00 58.78 190 ARG A C 1
ATOM 1401 O O . ARG A 1 190 ? 0.094 1.292 -22.988 1.00 58.78 190 ARG A O 1
ATOM 1408 N N . GLU A 1 191 ? 2.217 1.109 -22.275 1.00 57.25 191 GLU A N 1
ATOM 1409 C CA . GLU A 1 191 ? 2.759 0.694 -23.566 1.00 57.25 191 GLU A CA 1
ATOM 1410 C C . GLU A 1 191 ? 2.414 -0.771 -23.893 1.00 57.25 191 GLU A C 1
ATOM 1412 O O . GLU A 1 191 ? 2.350 -1.139 -25.062 1.00 57.25 191 GLU A O 1
ATOM 1417 N N . MET A 1 192 ? 2.091 -1.587 -22.880 1.00 54.66 192 MET A N 1
ATOM 1418 C CA . MET A 1 192 ? 1.665 -2.982 -23.053 1.00 54.66 192 MET A CA 1
ATOM 1419 C C . MET A 1 192 ? 0.140 -3.167 -23.100 1.00 54.66 192 MET A C 1
ATOM 1421 O O . MET A 1 192 ? -0.329 -4.164 -23.643 1.00 54.66 192 MET A O 1
ATOM 1425 N N . GLN A 1 193 ? -0.645 -2.233 -22.552 1.00 50.06 193 GLN A N 1
ATOM 1426 C CA . GLN A 1 193 ? -2.096 -2.382 -22.369 1.00 50.06 193 GLN A CA 1
ATOM 1427 C C . GLN A 1 193 ? -2.896 -1.467 -23.317 1.00 50.06 193 GLN A C 1
ATOM 1429 O O . GLN A 1 193 ? -3.579 -0.522 -22.917 1.00 50.06 193 GLN A O 1
ATOM 1434 N N . LEU A 1 194 ? -2.798 -1.754 -24.616 1.00 48.44 194 LEU A N 1
ATOM 1435 C CA . LEU A 1 194 ? -3.736 -1.283 -25.638 1.00 48.44 194 LEU A CA 1
ATOM 1436 C C . LEU A 1 194 ? -5.018 -2.129 -25.549 1.00 48.44 194 LEU A C 1
ATOM 1438 O O . LEU A 1 194 ? -5.127 -3.126 -26.242 1.00 48.44 194 LEU A O 1
ATOM 1442 N N . GLU A 1 195 ? -5.930 -1.739 -24.653 1.00 48.97 195 GLU A N 1
ATOM 1443 C CA . GLU A 1 195 ? -7.380 -2.045 -24.584 1.00 48.97 195 GLU A CA 1
ATOM 1444 C C . GLU A 1 195 ? -7.825 -2.327 -23.137 1.00 48.97 195 GLU A C 1
ATOM 1446 O O . GLU A 1 195 ? -7.423 -3.306 -22.522 1.00 48.97 195 GLU A O 1
ATOM 1451 N N . GLY A 1 196 ? -8.719 -1.481 -22.613 1.00 51.91 196 GLY A N 1
ATOM 1452 C CA . GLY A 1 196 ? -9.545 -1.800 -21.442 1.00 51.91 196 GLY A CA 1
ATOM 1453 C C . GLY A 1 196 ? -9.033 -1.296 -20.087 1.00 51.91 196 GLY A C 1
ATOM 1454 O O . GLY A 1 196 ? -8.107 -1.840 -19.513 1.00 51.91 196 GLY A O 1
ATOM 1455 N N . GLU A 1 197 ? -9.742 -0.298 -19.550 1.00 51.97 197 GLU A N 1
ATOM 1456 C CA . GLU A 1 197 ? -9.718 0.194 -18.158 1.00 51.97 197 GLU A CA 1
ATOM 1457 C C . GLU A 1 197 ? -8.522 1.052 -17.693 1.00 51.97 197 GLU A C 1
ATOM 1459 O O . GLU A 1 197 ? -7.387 0.632 -17.488 1.00 51.97 197 GLU A O 1
ATOM 1464 N N . LYS A 1 198 ? -8.820 2.334 -17.448 1.00 56.09 198 LYS A N 1
ATOM 1465 C CA . LYS A 1 198 ? -7.869 3.344 -16.978 1.00 56.09 198 LYS A CA 1
ATOM 1466 C C . LYS A 1 198 ? -7.878 3.379 -15.446 1.00 56.09 198 LYS A C 1
ATOM 1468 O O . LYS A 1 198 ? -8.712 4.062 -14.855 1.00 56.09 198 LYS A O 1
ATOM 1473 N N . LEU A 1 199 ? -6.943 2.685 -14.798 1.00 56.03 199 LEU A N 1
ATOM 1474 C CA . LEU A 1 199 ? -6.752 2.788 -13.345 1.00 56.03 199 LEU A CA 1
ATOM 1475 C C . LEU A 1 199 ? -6.311 4.215 -12.973 1.00 56.03 199 LEU A C 1
ATOM 1477 O O . LEU A 1 199 ? -5.273 4.705 -13.427 1.00 56.03 199 LEU A O 1
ATOM 1481 N N . ASN A 1 200 ? -7.124 4.906 -12.173 1.00 55.00 200 ASN A N 1
ATOM 1482 C CA . ASN A 1 200 ? -6.910 6.300 -11.793 1.00 55.00 200 ASN A CA 1
ATOM 1483 C C . ASN A 1 200 ? -6.531 6.360 -10.304 1.00 55.00 200 ASN A C 1
ATOM 1485 O O . ASN A 1 200 ? -7.393 6.456 -9.437 1.00 55.00 200 ASN A O 1
ATOM 1489 N N . PHE A 1 201 ? -5.234 6.279 -9.995 1.00 56.53 201 PHE A N 1
ATOM 1490 C CA . PHE A 1 201 ? -4.689 6.227 -8.623 1.00 56.53 201 PHE A CA 1
ATOM 1491 C C . PHE A 1 201 ? -4.764 7.565 -7.855 1.00 56.53 201 PHE A C 1
ATOM 1493 O O . PHE A 1 201 ? -3.882 7.879 -7.060 1.00 56.53 201 PHE A O 1
ATOM 1500 N N . GLY A 1 202 ? -5.734 8.432 -8.155 1.00 55.53 202 GLY A N 1
ATOM 1501 C CA . GLY A 1 202 ? -5.747 9.809 -7.639 1.00 55.53 202 GLY A CA 1
ATOM 1502 C C . GLY A 1 202 ? -4.567 10.665 -8.130 1.00 55.53 202 GLY A C 1
ATOM 1503 O O . GLY A 1 202 ? -4.371 11.785 -7.667 1.00 55.53 202 GLY A O 1
ATOM 1504 N N . LEU A 1 203 ? -3.789 10.167 -9.099 1.00 55.16 203 LEU A N 1
ATOM 1505 C CA . LEU A 1 203 ? -2.749 10.906 -9.810 1.00 55.16 203 LEU A CA 1
ATOM 1506 C C . LEU A 1 203 ? -3.418 11.808 -10.853 1.00 55.16 203 LEU A C 1
ATOM 1508 O O . LEU A 1 203 ? -3.337 11.570 -12.058 1.00 55.16 203 LEU A O 1
ATOM 1512 N N . THR A 1 204 ? -4.156 12.819 -10.397 1.00 53.44 204 THR A N 1
ATOM 1513 C CA . THR A 1 204 ? -4.748 13.799 -11.309 1.00 53.44 204 THR A CA 1
ATOM 1514 C C . THR A 1 204 ? -3.624 14.545 -12.018 1.00 53.44 204 THR A C 1
ATOM 1516 O O . THR A 1 204 ? -2.743 15.114 -11.372 1.00 53.44 204 THR A O 1
ATOM 1519 N N . SER A 1 205 ? -3.679 14.576 -13.347 1.00 52.22 205 SER A N 1
ATOM 1520 C CA . SER A 1 205 ? -2.689 15.209 -14.226 1.00 52.22 205 SER A CA 1
ATOM 1521 C C . SER A 1 205 ? -2.440 16.698 -13.946 1.00 52.22 205 SER A C 1
ATOM 1523 O O . SER A 1 205 ? -1.471 17.247 -14.451 1.00 52.22 205 SER A O 1
ATOM 1525 N N . GLY A 1 206 ? -3.289 17.354 -13.148 1.00 52.22 206 GLY A N 1
ATOM 1526 C CA . GLY A 1 206 ? -3.182 18.779 -12.827 1.00 52.22 206 GLY A CA 1
ATOM 1527 C C . GLY A 1 206 ? -2.174 19.156 -11.734 1.00 52.22 206 GLY A C 1
ATOM 1528 O O . GLY A 1 206 ? -1.991 20.342 -11.508 1.00 52.22 206 GLY A O 1
ATOM 1529 N N . GLY A 1 207 ? -1.545 18.197 -11.041 1.00 47.97 207 GLY A N 1
ATOM 1530 C CA . GLY A 1 207 ? -0.695 18.482 -9.868 1.00 47.97 207 GLY A CA 1
ATOM 1531 C C . GLY A 1 207 ? 0.791 18.141 -10.007 1.00 47.97 207 GLY A C 1
ATOM 1532 O O . GLY A 1 207 ? 1.516 18.218 -9.021 1.00 47.97 207 GLY A O 1
ATOM 1533 N N . ILE A 1 208 ? 1.241 17.709 -11.186 1.00 47.91 208 ILE A N 1
ATOM 1534 C CA . ILE A 1 208 ? 2.648 17.383 -11.446 1.00 47.91 208 ILE A CA 1
ATOM 1535 C C . ILE A 1 208 ? 3.143 18.392 -12.478 1.00 47.91 208 ILE A C 1
ATOM 1537 O O . ILE A 1 208 ? 3.196 18.110 -13.674 1.00 47.91 208 ILE A O 1
ATOM 1541 N N . GLU A 1 209 ? 3.470 19.600 -12.024 1.00 47.25 209 GLU A N 1
ATOM 1542 C CA . GLU A 1 209 ? 4.403 20.435 -12.774 1.00 47.25 209 GLU A CA 1
ATOM 1543 C C . GLU A 1 209 ? 5.702 19.635 -12.875 1.00 47.25 209 GLU A C 1
ATOM 1545 O O . GLU A 1 209 ? 6.387 19.435 -11.879 1.00 47.25 209 GLU A O 1
ATOM 1550 N N . ARG A 1 210 ? 5.909 19.040 -14.058 1.00 47.44 210 ARG A N 1
ATOM 1551 C CA . ARG A 1 210 ? 7.092 18.312 -14.534 1.00 47.44 210 ARG A CA 1
ATOM 1552 C C . ARG A 1 210 ? 8.097 17.982 -13.428 1.00 47.44 210 ARG A C 1
ATOM 1554 O O . ARG A 1 210 ? 8.983 18.776 -13.129 1.00 47.44 210 ARG A O 1
ATOM 1561 N N . CYS A 1 211 ? 8.028 16.763 -12.892 1.00 42.19 211 CYS A N 1
ATOM 1562 C CA . CYS A 1 211 ? 9.241 16.151 -12.366 1.00 42.19 211 CYS A CA 1
ATOM 1563 C C . CYS A 1 211 ? 10.201 16.008 -13.555 1.00 42.19 211 CYS A C 1
ATOM 1565 O O . CYS A 1 211 ? 10.115 15.034 -14.300 1.00 42.19 211 CYS A O 1
ATOM 1567 N N . GLU A 1 212 ? 11.045 17.013 -13.796 1.00 36.38 212 GLU A N 1
ATOM 1568 C CA . GLU A 1 212 ? 12.206 16.865 -14.664 1.00 36.38 212 GLU A CA 1
ATOM 1569 C C . GLU A 1 212 ? 13.078 15.787 -14.029 1.00 36.38 212 GLU A C 1
ATOM 1571 O O . GLU A 1 212 ? 13.750 15.997 -13.020 1.00 36.38 212 GLU A O 1
ATOM 1576 N N . VAL A 1 213 ? 12.978 14.581 -14.579 1.00 36.03 213 VAL A N 1
ATOM 1577 C CA . VAL A 1 213 ? 13.911 13.504 -14.290 1.00 36.03 213 VAL A CA 1
ATOM 1578 C C . VAL A 1 213 ? 15.229 13.949 -14.906 1.00 36.03 213 VAL A C 1
ATOM 1580 O O . VAL A 1 213 ? 15.420 13.852 -16.116 1.00 36.03 213 VAL A O 1
ATOM 1583 N N . ILE A 1 214 ? 16.104 14.515 -14.080 1.00 29.97 214 ILE A N 1
ATOM 1584 C CA . ILE A 1 214 ? 17.508 14.700 -14.434 1.00 29.97 214 ILE A CA 1
ATOM 1585 C C . ILE A 1 214 ? 18.089 13.284 -14.490 1.00 29.97 214 ILE A C 1
ATOM 1587 O O . ILE A 1 214 ? 18.244 12.641 -13.450 1.00 29.97 214 ILE A O 1
ATOM 1591 N N . VAL A 1 215 ? 18.270 12.778 -15.713 1.00 32.88 215 VAL A N 1
ATOM 1592 C CA . VAL A 1 215 ? 18.911 11.488 -16.017 1.00 32.88 215 VAL A CA 1
ATOM 1593 C C . VAL A 1 215 ? 20.419 11.623 -15.869 1.00 32.88 215 VAL A C 1
ATOM 1595 O O . VAL A 1 215 ? 20.959 12.634 -16.372 1.00 32.88 215 VAL A O 1
#

pLDDT: mean 71.02, std 18.76, range [29.97, 95.12]

Radius of gyration: 24.95 Å; chains: 1; bounding box: 55×51×79 Å